Protein AF-E3KXW7-F1 (afdb_monomer_lite)

Sequence (349 aa):
MYQYRVEYSSRKVACTGCKLGPGQSISTGQIRFGRKEIQGSYHHSNWSHWGCLSPQMLSNAMKKLEGKIEGLHGLADLKEDDQMKVKNALKYGHIDPSDVTPKAVQKNKTANADVSGAIATVQEDDQNKITTHRRVLPRRVKPAMGGKEKDDRHKSKRQKRALTTDSNDESANENRHRSEASPSSLEREIRSDAVDELDELAGAKQEKSKKSSQQGEKTGDKHKTKRKEAVISIDSDDESADGEPKSTSNTKSNNDKWKIVLSPLPEIKNWRNERQRRAEKTIDSVTDILKTLENSTATTMQSTSSCISPFKEAQSLFHENREKVRIAHKVAQSEIKELLKNSVQDLMD

Organism: Puccinia graminis f. sp. tritici (strain CRL 75-36-700-3 / race SCCL) (NCBI:txid418459)

InterPro domains:
  IPR001510 Zinc finger, PARP-type [PF00645] (10-90)
  IPR001510 Zinc finger, PARP-type [PS50064] (4-94)
  IPR001510 Zinc finger, PARP-type [SM01336] (7-91)
  IPR036957 Zinc finger, PARP-type superfamily [G3DSA:3.30.1740.10] (1-114)

Radius of gyration: 38.37 Å; chains: 1; bounding box: 111×83×89 Å

Structure (mmCIF, N/CA/C/O backbone):
data_AF-E3KXW7-F1
#
_entry.id   AF-E3KXW7-F1
#
loop_
_atom_site.group_PDB
_atom_site.id
_atom_site.type_symbol
_atom_site.label_atom_id
_atom_site.label_alt_id
_atom_site.label_comp_id
_atom_site.label_asym_id
_atom_site.label_entity_id
_atom_site.label_seq_id
_atom_site.pdbx_PDB_ins_code
_atom_site.Cartn_x
_atom_site.Cartn_y
_atom_site.Cartn_z
_atom_site.occupancy
_atom_site.B_iso_or_equiv
_atom_site.auth_seq_id
_atom_site.auth_comp_id
_atom_site.auth_asym_id
_atom_site.auth_atom_id
_atom_site.pdbx_PDB_model_num
ATOM 1 N N . MET A 1 1 ? 6.299 -1.458 -21.104 1.00 69.19 1 MET A N 1
ATOM 2 C CA . MET A 1 1 ? 6.933 -2.371 -20.120 1.00 69.19 1 MET A CA 1
ATOM 3 C C . MET A 1 1 ? 6.280 -2.130 -18.761 1.00 69.19 1 MET A C 1
ATOM 5 O O . MET A 1 1 ? 6.182 -0.976 -18.367 1.00 69.19 1 MET A O 1
ATOM 9 N N . TYR A 1 2 ? 5.781 -3.158 -18.068 1.00 82.62 2 TYR A N 1
ATOM 10 C CA . TYR A 1 2 ? 5.064 -2.962 -16.796 1.00 82.62 2 TYR A CA 1
ATOM 11 C C . TYR A 1 2 ? 6.014 -2.511 -15.678 1.00 82.62 2 TYR A C 1
ATOM 13 O O . TYR A 1 2 ? 6.947 -3.241 -15.338 1.00 82.62 2 TYR A O 1
ATOM 21 N N . GLN A 1 3 ? 5.773 -1.326 -15.109 1.00 94.12 3 GLN A N 1
ATOM 22 C CA . GLN A 1 3 ? 6.582 -0.759 -14.019 1.00 94.12 3 GLN A CA 1
ATOM 23 C C . GLN A 1 3 ? 6.265 -1.401 -12.658 1.00 94.12 3 GLN A C 1
ATOM 25 O O . GLN A 1 3 ? 7.121 -1.452 -11.777 1.00 94.12 3 GLN A O 1
ATOM 30 N N . TYR A 1 4 ? 5.039 -1.890 -12.483 1.00 97.12 4 TYR A N 1
ATOM 31 C CA . TYR A 1 4 ? 4.541 -2.459 -11.235 1.00 97.12 4 TYR A CA 1
ATOM 32 C C . TYR A 1 4 ? 4.020 -3.873 -11.463 1.00 97.12 4 TYR A C 1
ATOM 34 O O . TYR A 1 4 ? 3.546 -4.199 -12.553 1.00 97.12 4 TYR A O 1
ATOM 42 N N . ARG A 1 5 ? 4.140 -4.707 -10.432 1.00 97.38 5 ARG A N 1
ATOM 43 C CA . ARG A 1 5 ? 3.731 -6.110 -10.441 1.00 97.38 5 ARG A CA 1
ATOM 44 C C . ARG A 1 5 ? 3.215 -6.509 -9.063 1.00 97.38 5 ARG A C 1
ATOM 46 O O . ARG A 1 5 ? 3.791 -6.100 -8.057 1.00 97.38 5 ARG A O 1
ATOM 53 N N . VAL A 1 6 ? 2.186 -7.340 -9.022 1.00 98.12 6 VAL A N 1
ATOM 54 C CA . VAL A 1 6 ? 1.707 -8.006 -7.808 1.00 98.12 6 VAL A CA 1
ATOM 55 C C . VAL A 1 6 ? 1.688 -9.509 -8.056 1.00 98.12 6 VAL A C 1
ATOM 57 O O . VAL A 1 6 ? 1.338 -9.937 -9.146 1.00 98.12 6 VAL A O 1
ATOM 60 N N . GLU A 1 7 ? 2.140 -10.306 -7.094 1.00 98.25 7 GLU A N 1
ATOM 61 C CA . GLU A 1 7 ? 2.153 -11.769 -7.213 1.00 98.25 7 GLU A CA 1
ATOM 62 C C . GLU A 1 7 ? 2.280 -12.424 -5.832 1.00 98.25 7 GLU A C 1
ATOM 64 O O . GLU A 1 7 ? 2.704 -11.785 -4.860 1.00 98.25 7 GLU A O 1
ATOM 69 N N . TYR A 1 8 ? 1.971 -13.719 -5.747 1.00 98.44 8 TYR A N 1
ATOM 70 C CA . TYR A 1 8 ? 2.385 -14.531 -4.607 1.00 98.44 8 TYR A CA 1
ATOM 71 C C . TYR A 1 8 ? 3.893 -14.789 -4.661 1.00 98.44 8 TYR A C 1
ATOM 73 O O . TYR A 1 8 ? 4.478 -15.093 -5.701 1.00 98.44 8 TYR A O 1
ATOM 81 N N . SER A 1 9 ? 4.551 -14.671 -3.513 1.00 97.69 9 SER A N 1
ATOM 82 C CA . SER A 1 9 ? 5.988 -14.863 -3.404 1.00 97.69 9 SER A CA 1
ATOM 83 C C . SER A 1 9 ? 6.361 -16.322 -3.666 1.00 97.69 9 SER A C 1
ATOM 85 O O . SER A 1 9 ? 5.973 -17.206 -2.910 1.00 97.69 9 SER A O 1
ATOM 87 N N . SER A 1 10 ? 7.148 -16.597 -4.705 1.00 97.25 10 SER A N 1
ATOM 88 C CA . SER A 1 10 ? 7.628 -17.958 -5.002 1.00 97.25 10 SER A CA 1
ATOM 89 C C . SER A 1 10 ? 8.824 -18.383 -4.143 1.00 97.25 10 SER A C 1
ATOM 91 O O . SER A 1 10 ? 9.053 -19.567 -3.905 1.00 97.25 10 SER A O 1
ATOM 93 N N . ARG A 1 11 ? 9.614 -17.417 -3.669 1.00 96.62 11 ARG A N 1
ATOM 94 C CA . ARG A 1 11 ? 10.838 -17.628 -2.886 1.00 96.62 11 ARG A CA 1
ATOM 95 C C . ARG A 1 11 ? 10.973 -16.535 -1.843 1.00 96.62 11 ARG A C 1
ATOM 97 O O . ARG A 1 11 ? 10.487 -15.423 -2.049 1.00 96.62 11 ARG A O 1
ATOM 104 N N . LYS A 1 12 ? 11.710 -16.825 -0.770 1.00 95.94 12 LYS A N 1
ATOM 105 C CA . LYS A 1 12 ? 12.058 -15.816 0.232 1.00 95.94 12 LYS A CA 1
ATOM 106 C C . LYS A 1 12 ? 12.854 -14.684 -0.414 1.00 95.94 12 LYS A C 1
ATOM 108 O O . LYS A 1 12 ? 13.913 -14.922 -0.986 1.00 95.94 12 LYS A O 1
ATOM 113 N N . VAL A 1 13 ? 12.339 -13.463 -0.319 1.00 95.56 13 VAL A N 1
ATOM 114 C CA . VAL A 1 13 ? 12.980 -12.248 -0.848 1.00 95.56 13 VAL A CA 1
ATOM 115 C C . VAL A 1 13 ? 12.998 -11.168 0.223 1.00 95.56 13 VAL A C 1
ATOM 117 O O . VAL A 1 13 ? 12.088 -11.096 1.046 1.00 95.56 13 VAL A O 1
ATOM 120 N N . ALA A 1 14 ? 14.041 -10.343 0.247 1.00 95.06 14 ALA A N 1
ATOM 121 C CA . ALA A 1 14 ? 14.135 -9.246 1.202 1.00 95.06 14 ALA A CA 1
ATOM 122 C C . ALA A 1 14 ? 13.133 -8.137 0.848 1.00 95.06 14 ALA A C 1
ATOM 124 O O . ALA A 1 14 ? 13.042 -7.723 -0.307 1.00 95.06 14 ALA A O 1
ATOM 125 N N . CYS A 1 15 ? 12.398 -7.648 1.845 1.00 95.31 15 CYS A N 1
ATOM 126 C CA . CYS A 1 15 ? 11.519 -6.500 1.683 1.00 95.31 15 CYS A CA 1
ATOM 127 C C . CYS A 1 15 ? 12.316 -5.193 1.685 1.00 95.31 15 CYS A C 1
ATOM 129 O O . CYS A 1 15 ? 13.012 -4.889 2.655 1.00 95.31 15 CYS A O 1
ATOM 131 N N . THR A 1 16 ? 12.161 -4.390 0.632 1.00 92.25 16 THR A N 1
ATOM 132 C CA . THR A 1 16 ? 12.782 -3.061 0.516 1.00 92.25 16 THR A CA 1
ATOM 133 C C . THR A 1 16 ? 12.030 -1.970 1.282 1.00 92.25 16 THR A C 1
ATOM 135 O O . THR A 1 16 ? 12.612 -0.946 1.623 1.00 92.25 16 THR A O 1
ATOM 138 N N . GLY A 1 17 ? 10.738 -2.170 1.564 1.00 82.62 17 GLY A N 1
ATOM 139 C CA . GLY A 1 17 ? 9.876 -1.166 2.204 1.00 82.62 17 GLY A CA 1
ATOM 140 C C . GLY A 1 17 ? 9.794 -1.248 3.731 1.00 82.62 17 GLY A C 1
ATOM 141 O O . GLY A 1 17 ? 9.180 -0.383 4.358 1.00 82.62 17 GLY A O 1
ATOM 142 N N . CYS A 1 18 ? 10.366 -2.280 4.356 1.00 85.06 18 CYS A N 1
ATOM 143 C CA . CYS A 1 18 ? 10.177 -2.497 5.786 1.00 85.06 18 CYS A CA 1
ATOM 144 C C . CYS A 1 18 ? 11.031 -1.523 6.615 1.00 85.06 18 CYS A C 1
ATOM 146 O O . CYS A 1 18 ? 12.254 -1.622 6.668 1.00 85.06 18 CYS A O 1
ATOM 148 N N . LYS A 1 19 ? 10.377 -0.602 7.334 1.00 72.69 19 LYS A N 1
ATOM 149 C CA . LYS A 1 19 ? 11.034 0.337 8.268 1.00 72.69 19 LYS A CA 1
ATOM 150 C C . LYS A 1 19 ? 11.571 -0.327 9.545 1.00 72.69 19 LYS A C 1
ATOM 152 O O . LYS A 1 19 ? 12.208 0.335 10.366 1.00 72.69 19 LYS A O 1
ATOM 157 N N . LEU A 1 20 ? 11.290 -1.615 9.759 1.00 71.62 20 LEU A N 1
ATOM 158 C CA . LEU A 1 20 ? 11.782 -2.368 10.919 1.00 71.62 20 LEU A CA 1
ATOM 159 C C . LEU A 1 20 ? 13.230 -2.839 10.788 1.00 71.62 20 LEU A C 1
ATOM 161 O O . LEU A 1 20 ? 13.730 -3.530 11.669 1.00 71.62 20 LEU A O 1
ATOM 165 N N . GLY A 1 21 ? 13.899 -2.426 9.721 1.00 67.12 21 GLY A N 1
ATOM 166 C CA . GLY A 1 21 ? 15.281 -2.757 9.446 1.00 67.12 21 GLY A CA 1
ATOM 167 C C . GLY A 1 21 ? 15.398 -3.491 8.114 1.00 67.12 21 GLY A C 1
ATOM 168 O O . GLY A 1 21 ? 14.443 -4.141 7.671 1.00 67.12 21 GLY A O 1
ATOM 169 N N . PRO A 1 22 ? 16.557 -3.370 7.454 1.00 70.00 22 PRO A N 1
ATOM 170 C CA . PRO A 1 22 ? 16.821 -4.087 6.219 1.00 70.00 22 PRO A CA 1
ATOM 171 C C . PRO A 1 22 ? 16.689 -5.598 6.453 1.00 70.00 22 PRO A C 1
ATOM 173 O O . PRO A 1 22 ? 17.230 -6.133 7.417 1.00 70.00 22 PRO A O 1
ATOM 176 N N . GLY A 1 23 ? 15.975 -6.290 5.561 1.00 68.25 23 GLY A N 1
ATOM 177 C CA . GLY A 1 23 ? 16.060 -7.750 5.469 1.00 68.25 23 GLY A CA 1
ATOM 178 C C . GLY A 1 23 ? 14.926 -8.564 6.090 1.00 68.25 23 GLY A C 1
ATOM 179 O O . GLY A 1 23 ? 15.061 -9.783 6.179 1.00 68.25 23 GLY A O 1
ATOM 180 N N . GLN A 1 24 ? 13.784 -7.970 6.460 1.00 90.50 24 GLN A N 1
ATOM 181 C CA . GLN A 1 24 ? 12.600 -8.798 6.721 1.00 90.50 24 GLN A CA 1
ATOM 182 C C . GLN A 1 24 ? 12.235 -9.556 5.442 1.00 90.50 24 GLN A C 1
ATOM 184 O O . GLN A 1 24 ? 11.928 -8.952 4.410 1.00 90.50 24 GLN A O 1
ATOM 189 N N . SER A 1 25 ? 12.318 -10.883 5.503 1.00 94.38 25 SER A N 1
ATOM 190 C CA . SER A 1 25 ? 12.043 -11.730 4.349 1.00 94.38 25 SER A CA 1
ATOM 191 C C . SER A 1 25 ? 10.536 -11.877 4.131 1.00 94.38 25 SER A C 1
ATOM 193 O O . SER A 1 25 ? 9.753 -12.014 5.071 1.00 94.38 25 SER A O 1
ATOM 195 N N . ILE A 1 26 ? 10.118 -11.814 2.875 1.00 95.38 26 ILE A N 1
ATOM 196 C CA . ILE A 1 26 ? 8.765 -12.137 2.434 1.00 95.38 26 ILE A CA 1
ATOM 197 C C . ILE A 1 26 ? 8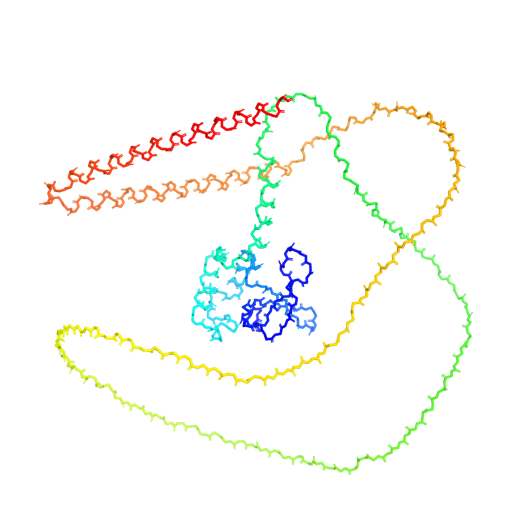.714 -13.650 2.277 1.00 95.38 26 ILE A C 1
ATOM 199 O O . ILE A 1 26 ? 9.455 -14.201 1.464 1.00 95.38 26 ILE A O 1
ATOM 203 N N . SER A 1 27 ? 7.883 -14.329 3.063 1.00 96.38 27 SER A N 1
ATOM 204 C CA . SER A 1 27 ? 7.787 -15.789 2.992 1.00 96.38 27 SER A CA 1
ATOM 205 C C . SER A 1 27 ? 7.092 -16.249 1.707 1.00 96.38 27 SER A C 1
ATOM 207 O O . SER A 1 27 ? 6.372 -15.484 1.064 1.00 96.38 27 SER A O 1
ATOM 209 N N . THR A 1 28 ? 7.355 -17.489 1.295 1.00 97.62 28 THR A N 1
ATOM 210 C CA . THR A 1 28 ? 6.711 -18.092 0.122 1.00 97.62 28 THR A CA 1
ATOM 211 C C . THR A 1 28 ? 5.195 -18.170 0.333 1.00 97.62 28 THR A C 1
ATOM 213 O O . THR A 1 28 ? 4.745 -18.480 1.431 1.00 97.62 28 THR A O 1
ATOM 216 N N . GLY A 1 29 ? 4.412 -17.869 -0.701 1.00 97.50 29 GLY A N 1
ATOM 217 C CA . GLY A 1 29 ? 2.948 -17.849 -0.660 1.00 97.50 29 GLY A CA 1
ATOM 218 C C . GLY A 1 29 ? 2.327 -16.541 -0.157 1.00 97.50 29 GLY A C 1
ATOM 219 O O . GLY A 1 29 ? 1.119 -16.376 -0.266 1.00 97.50 29 GLY A O 1
ATOM 220 N N . GLN A 1 30 ? 3.111 -15.581 0.349 1.00 97.19 30 GLN A N 1
ATOM 221 C CA . GLN A 1 30 ? 2.590 -14.258 0.721 1.00 97.19 30 GLN A CA 1
ATOM 222 C C . GLN A 1 30 ? 2.481 -13.324 -0.485 1.00 97.19 30 GLN A C 1
ATOM 224 O O . GLN A 1 30 ? 3.343 -13.346 -1.364 1.00 97.19 30 GLN A O 1
ATOM 229 N N . ILE A 1 31 ? 1.469 -12.452 -0.491 1.00 97.88 31 ILE A N 1
ATOM 230 C CA . ILE A 1 31 ? 1.340 -11.390 -1.495 1.00 97.88 31 ILE A CA 1
ATOM 231 C C . ILE A 1 31 ? 2.513 -10.417 -1.352 1.00 97.88 31 ILE A C 1
ATOM 233 O O . ILE A 1 31 ? 2.796 -9.895 -0.265 1.00 97.88 31 ILE A O 1
ATOM 237 N N . ARG A 1 32 ? 3.183 -10.147 -2.471 1.00 97.25 32 ARG A N 1
ATOM 238 C CA . ARG A 1 32 ? 4.232 -9.135 -2.575 1.00 97.25 32 ARG A CA 1
ATOM 239 C C . ARG A 1 32 ? 3.956 -8.177 -3.714 1.00 97.25 32 ARG A C 1
ATOM 241 O O . ARG A 1 32 ? 3.366 -8.533 -4.730 1.00 97.25 32 ARG A O 1
ATOM 248 N N . PHE A 1 33 ? 4.445 -6.961 -3.543 1.00 97.81 33 PHE A N 1
ATOM 249 C CA . PHE A 1 33 ? 4.337 -5.910 -4.538 1.00 97.81 33 PHE A CA 1
ATOM 250 C C . PHE A 1 33 ? 5.732 -5.538 -5.032 1.00 97.81 33 PHE A C 1
ATOM 252 O O . PHE A 1 33 ? 6.617 -5.196 -4.244 1.00 97.81 33 PHE A O 1
ATOM 259 N N . GLY A 1 34 ? 5.926 -5.657 -6.339 1.00 97.31 34 GLY A N 1
ATOM 260 C CA . GLY A 1 34 ? 7.174 -5.405 -7.037 1.00 97.31 34 GLY A CA 1
ATOM 261 C C . GLY A 1 34 ? 7.136 -4.082 -7.786 1.00 97.31 34 GLY A C 1
ATOM 262 O O . GLY A 1 34 ? 6.222 -3.821 -8.571 1.00 97.31 34 GLY A O 1
ATOM 263 N N . ARG A 1 35 ? 8.169 -3.264 -7.595 1.00 96.56 35 ARG A N 1
ATOM 264 C CA . ARG A 1 35 ? 8.451 -2.093 -8.427 1.00 96.56 35 ARG A CA 1
ATOM 265 C C . ARG A 1 35 ? 9.671 -2.387 -9.283 1.00 96.56 35 ARG A C 1
ATOM 267 O O . ARG A 1 35 ? 10.748 -2.621 -8.742 1.00 96.56 35 ARG A O 1
ATOM 274 N N . LYS A 1 36 ? 9.519 -2.338 -10.604 1.00 95.69 36 LYS A N 1
ATOM 275 C CA . LYS A 1 36 ? 10.664 -2.360 -11.510 1.00 95.69 36 LYS A CA 1
ATOM 276 C C . LYS A 1 36 ? 11.339 -1.000 -11.496 1.00 95.69 36 LYS A C 1
ATOM 278 O O . LYS A 1 36 ? 10.691 0.027 -11.704 1.00 95.69 36 LYS A O 1
ATOM 283 N N . GLU A 1 37 ? 12.634 -1.010 -11.261 1.00 93.69 37 GLU A N 1
ATOM 284 C CA . GLU A 1 37 ? 13.511 0.141 -11.369 1.00 93.69 37 GLU A CA 1
ATOM 285 C C . GLU A 1 37 ? 14.558 -0.168 -12.443 1.00 93.69 37 GLU A C 1
ATOM 287 O O . GLU A 1 37 ? 14.998 -1.309 -12.617 1.00 93.69 37 GLU A O 1
ATOM 292 N N . ILE A 1 38 ? 14.822 0.838 -13.272 1.00 93.75 38 ILE A N 1
ATOM 293 C CA . ILE A 1 38 ? 15.710 0.739 -14.425 1.00 93.75 38 ILE A CA 1
ATOM 294 C C . ILE A 1 38 ? 16.941 1.559 -14.069 1.00 93.75 38 ILE A C 1
ATOM 296 O O . ILE A 1 38 ? 16.842 2.778 -13.935 1.00 93.75 38 ILE A O 1
ATOM 300 N N . GLN A 1 39 ? 18.083 0.899 -13.909 1.00 94.25 39 GLN A N 1
ATOM 301 C CA . GLN A 1 39 ? 19.362 1.557 -13.657 1.00 94.25 39 GLN A CA 1
ATOM 302 C C . GLN A 1 39 ? 20.304 1.216 -14.807 1.00 94.25 39 GLN A C 1
ATOM 304 O O . GLN A 1 39 ? 20.904 0.140 -14.859 1.00 94.25 39 GLN A O 1
ATOM 309 N N . GLY A 1 40 ? 20.388 2.134 -15.770 1.00 93.94 40 GLY A N 1
ATOM 310 C CA . GLY A 1 40 ? 21.094 1.895 -17.026 1.00 93.94 40 GLY A CA 1
ATOM 311 C C . GLY A 1 40 ? 20.418 0.788 -17.839 1.00 93.94 40 GLY A C 1
ATOM 312 O O . GLY A 1 40 ? 19.219 0.852 -18.096 1.00 93.94 40 GLY A O 1
ATOM 313 N N . SER A 1 41 ? 21.188 -0.230 -18.224 1.00 94.62 41 SER A N 1
ATOM 314 C CA . SER A 1 41 ? 20.711 -1.400 -18.975 1.00 94.62 41 SER A CA 1
ATOM 315 C C . SER A 1 41 ? 20.089 -2.493 -18.099 1.00 94.62 41 SER A C 1
ATOM 317 O O . SER A 1 41 ? 19.531 -3.453 -18.624 1.00 94.62 41 SER A O 1
ATOM 319 N N . TYR A 1 42 ? 20.203 -2.387 -16.772 1.00 94.81 42 TYR A N 1
ATOM 320 C CA . TYR A 1 42 ? 19.735 -3.420 -15.855 1.00 94.81 42 TYR A CA 1
ATOM 321 C C . TYR A 1 42 ? 18.346 -3.091 -15.312 1.00 94.81 42 TYR A C 1
ATOM 323 O O . TYR A 1 42 ? 18.076 -1.984 -14.839 1.00 94.81 42 TYR A O 1
ATOM 331 N N . HIS A 1 43 ? 17.475 -4.098 -15.334 1.00 93.50 43 HIS A N 1
ATOM 332 C CA . HIS A 1 43 ? 16.149 -4.042 -14.734 1.00 93.50 43 HIS A CA 1
ATOM 333 C C . HIS A 1 43 ? 16.149 -4.840 -13.433 1.00 93.50 43 HIS A C 1
ATOM 335 O O . HIS A 1 43 ? 16.305 -6.061 -13.452 1.00 93.50 43 HIS A O 1
ATOM 341 N N . HIS A 1 44 ? 15.929 -4.172 -12.306 1.00 94.44 44 HIS A N 1
ATOM 342 C CA . HIS A 1 44 ? 15.768 -4.824 -11.008 1.00 94.44 44 HIS A CA 1
ATOM 343 C C . HIS A 1 44 ? 14.360 -4.602 -10.469 1.00 94.44 44 HIS A C 1
ATOM 345 O O . HIS A 1 44 ? 13.713 -3.591 -10.736 1.00 94.44 44 HIS A O 1
ATOM 351 N N . SER A 1 45 ? 13.856 -5.596 -9.740 1.00 95.62 45 SER A N 1
ATOM 352 C CA . SER A 1 45 ? 12.546 -5.531 -9.096 1.00 95.62 45 SER A CA 1
ATOM 353 C C . SER A 1 45 ? 12.737 -5.410 -7.593 1.00 95.62 45 SER A C 1
ATOM 355 O O . SER A 1 45 ? 13.238 -6.334 -6.955 1.00 95.62 45 SER A O 1
ATOM 357 N N . ASN A 1 46 ? 12.321 -4.276 -7.040 1.00 95.62 46 ASN A N 1
ATOM 358 C CA . ASN A 1 46 ? 12.283 -4.045 -5.604 1.00 95.62 46 ASN A CA 1
ATOM 359 C C . ASN A 1 46 ? 10.974 -4.609 -5.053 1.00 95.62 46 ASN A C 1
ATOM 361 O O . ASN A 1 46 ? 9.892 -4.174 -5.458 1.00 95.62 46 ASN A O 1
ATOM 365 N N . TRP A 1 47 ? 11.078 -5.591 -4.160 1.00 96.50 47 TRP A N 1
ATOM 366 C CA . TRP A 1 47 ? 9.935 -6.289 -3.579 1.00 96.50 47 TRP A CA 1
ATOM 367 C C . TRP A 1 47 ? 9.609 -5.744 -2.194 1.00 96.50 47 TRP A C 1
ATOM 369 O O . TRP A 1 47 ? 10.490 -5.593 -1.351 1.00 96.50 47 TRP A O 1
ATOM 379 N N . SER A 1 48 ? 8.327 -5.517 -1.932 1.00 95.69 48 SER A N 1
ATOM 380 C CA . SER A 1 48 ? 7.816 -5.146 -0.613 1.00 95.69 48 SER A CA 1
ATOM 381 C C . SER A 1 48 ? 6.704 -6.097 -0.181 1.00 95.69 48 SER A C 1
ATOM 383 O O . SER A 1 48 ? 5.944 -6.591 -1.019 1.00 95.69 48 SER A O 1
ATOM 385 N N . HIS A 1 49 ? 6.598 -6.353 1.128 1.00 95.75 49 HIS A N 1
ATOM 386 C CA . HIS A 1 49 ? 5.413 -7.009 1.688 1.00 95.75 49 HIS A CA 1
ATOM 387 C C . HIS A 1 49 ? 4.177 -6.186 1.340 1.00 95.75 49 HIS A C 1
ATOM 389 O O . HIS A 1 49 ? 4.254 -4.955 1.312 1.00 95.75 49 HIS A O 1
ATOM 395 N N . TRP A 1 50 ? 3.042 -6.861 1.164 1.00 96.50 50 TRP A N 1
ATOM 396 C CA . TRP A 1 50 ? 1.755 -6.197 0.983 1.00 96.50 50 TRP A CA 1
ATOM 397 C C . TRP A 1 50 ? 1.505 -5.140 2.068 1.00 96.50 50 TRP A C 1
ATOM 399 O O . TRP A 1 50 ? 1.439 -3.959 1.759 1.00 96.50 50 TRP A O 1
ATOM 409 N N . GLY A 1 51 ? 1.557 -5.519 3.348 1.00 94.69 51 GLY A N 1
ATOM 410 C CA . GLY A 1 51 ? 1.366 -4.604 4.483 1.00 94.69 51 GLY A CA 1
ATOM 411 C C . GLY A 1 51 ? 2.459 -3.542 4.703 1.00 94.69 51 GLY A C 1
ATOM 412 O O . GLY A 1 51 ? 2.380 -2.791 5.673 1.00 94.69 51 GLY A O 1
ATOM 413 N N . CYS A 1 52 ? 3.500 -3.477 3.864 1.00 93.69 52 CYS A N 1
ATOM 414 C CA . CYS A 1 52 ? 4.562 -2.465 3.956 1.00 93.69 52 CYS A CA 1
ATOM 415 C C . CYS A 1 52 ? 4.440 -1.350 2.907 1.00 93.69 52 CYS A C 1
ATOM 417 O O . CYS A 1 52 ? 5.306 -0.473 2.867 1.00 93.69 52 CYS A O 1
ATOM 419 N N . LEU A 1 53 ? 3.419 -1.363 2.044 1.00 94.62 53 LEU A N 1
ATOM 420 C CA . LEU A 1 53 ? 3.267 -0.305 1.044 1.00 94.62 53 LEU A CA 1
ATOM 421 C C . LEU A 1 53 ? 2.825 1.001 1.695 1.00 94.62 53 LEU A C 1
ATOM 423 O O . LEU A 1 53 ? 1.945 1.038 2.551 1.00 94.62 53 LEU A O 1
ATOM 427 N N . SER A 1 54 ? 3.446 2.098 1.269 1.00 93.44 54 SER A N 1
ATOM 428 C CA . SER A 1 54 ? 3.029 3.428 1.692 1.00 93.44 54 SER A CA 1
ATOM 429 C C . SER A 1 54 ? 1.901 3.956 0.798 1.00 93.44 54 SER A C 1
ATOM 431 O O . SER A 1 54 ? 1.850 3.615 -0.391 1.00 93.44 54 SER A O 1
ATOM 433 N N . PRO A 1 55 ? 1.052 4.868 1.307 1.00 95.12 55 PRO A N 1
ATOM 434 C CA . PRO A 1 55 ? 0.045 5.545 0.487 1.00 95.12 55 PRO A CA 1
ATOM 435 C C . PRO A 1 55 ? 0.641 6.212 -0.760 1.00 95.12 55 PRO A C 1
ATOM 437 O O . PRO A 1 55 ? 0.078 6.175 -1.852 1.00 95.12 55 PRO A O 1
ATOM 440 N N . GLN A 1 56 ? 1.855 6.755 -0.628 1.00 95.12 56 GLN A N 1
ATOM 441 C CA . GLN A 1 56 ? 2.589 7.355 -1.738 1.00 95.12 56 GLN A CA 1
ATOM 442 C C . GLN A 1 56 ? 2.976 6.326 -2.812 1.00 95.12 56 GLN A C 1
ATOM 444 O O . GLN A 1 56 ? 2.929 6.638 -4.002 1.00 95.12 56 GLN A O 1
ATOM 449 N N . MET A 1 57 ? 3.353 5.100 -2.428 1.00 94.81 57 MET A N 1
ATOM 450 C CA . MET A 1 57 ? 3.647 4.034 -3.392 1.00 94.81 57 MET A CA 1
ATOM 451 C C . MET A 1 57 ? 2.401 3.641 -4.188 1.00 94.81 57 MET A C 1
ATOM 453 O O . MET A 1 57 ? 2.496 3.529 -5.410 1.00 94.81 57 MET A O 1
ATOM 457 N N . LEU A 1 58 ? 1.254 3.494 -3.517 1.00 96.75 58 LEU A N 1
ATOM 458 C CA . LEU A 1 58 ? -0.027 3.170 -4.154 1.00 96.75 58 LEU A CA 1
ATOM 459 C C . LEU A 1 58 ? -0.492 4.293 -5.091 1.00 96.75 58 LEU A C 1
ATOM 461 O O . LEU A 1 58 ? -0.833 4.030 -6.242 1.00 96.75 58 LEU A O 1
ATOM 465 N N . SER A 1 59 ? -0.398 5.555 -4.657 1.00 96.56 59 SER A N 1
ATOM 466 C CA . SER A 1 59 ? -0.714 6.718 -5.498 1.00 96.56 59 SER A CA 1
ATOM 467 C C . SER A 1 59 ? 0.174 6.785 -6.747 1.00 96.56 59 SER A C 1
ATOM 469 O O . SER A 1 59 ? -0.314 6.997 -7.856 1.00 96.56 59 SER A O 1
ATOM 471 N N . ASN A 1 60 ? 1.480 6.547 -6.598 1.00 95.75 60 ASN A N 1
ATOM 472 C CA . ASN A 1 60 ? 2.403 6.512 -7.732 1.00 95.75 60 ASN A CA 1
ATOM 473 C C . ASN A 1 60 ? 2.096 5.358 -8.696 1.00 95.75 60 ASN A C 1
ATOM 475 O O . ASN A 1 60 ? 2.218 5.537 -9.907 1.00 95.75 60 ASN A O 1
ATOM 479 N N . ALA A 1 61 ? 1.697 4.194 -8.173 1.00 96.44 61 ALA A N 1
ATOM 480 C CA . ALA A 1 61 ? 1.280 3.062 -8.991 1.00 96.44 61 ALA A CA 1
ATOM 481 C C . ALA A 1 61 ? 0.023 3.400 -9.802 1.00 96.44 61 ALA A C 1
ATOM 483 O O . ALA A 1 61 ? 0.045 3.261 -11.021 1.00 96.44 61 ALA A O 1
ATOM 484 N N . MET A 1 62 ? -1.014 3.951 -9.164 1.00 96.50 62 MET A N 1
ATOM 485 C CA . MET A 1 62 ? -2.243 4.381 -9.843 1.00 96.50 62 MET A CA 1
ATOM 486 C C . MET A 1 62 ? -1.988 5.413 -10.942 1.00 96.50 62 MET A C 1
ATOM 488 O O . MET A 1 62 ? -2.514 5.278 -12.044 1.00 96.50 62 MET A O 1
ATOM 492 N N . LYS A 1 63 ? -1.127 6.405 -10.680 1.00 96.19 63 LYS A N 1
ATOM 493 C CA . LYS A 1 63 ? -0.731 7.401 -11.689 1.00 96.19 63 LYS A CA 1
ATOM 494 C C . LYS A 1 63 ? -0.058 6.759 -12.900 1.00 96.19 63 LYS A C 1
ATOM 496 O O . LYS A 1 63 ? -0.320 7.157 -14.026 1.00 96.19 63 LYS A O 1
ATOM 501 N N . LYS A 1 64 ? 0.816 5.774 -12.678 1.00 95.50 64 LYS A N 1
ATOM 502 C CA . LYS A 1 64 ? 1.538 5.076 -13.755 1.00 95.50 64 LYS A CA 1
ATOM 503 C C . LYS A 1 64 ? 0.681 4.065 -14.511 1.00 95.50 64 LYS A C 1
ATOM 505 O O . LYS A 1 64 ? 1.035 3.719 -15.629 1.00 95.50 64 LYS A O 1
ATOM 510 N N . LEU A 1 65 ? -0.408 3.603 -13.906 1.00 95.50 65 LEU A N 1
ATOM 511 C CA . LEU A 1 65 ? -1.410 2.753 -14.543 1.00 95.50 65 LEU A CA 1
ATOM 512 C C . LEU A 1 65 ? -2.505 3.562 -15.254 1.00 95.50 65 LEU A C 1
ATOM 514 O O . LEU A 1 65 ? -3.433 2.962 -15.782 1.00 95.50 65 LEU A O 1
ATOM 518 N N . GLU A 1 66 ? -2.437 4.900 -15.244 1.00 95.38 66 GLU A N 1
ATOM 519 C CA . GLU A 1 66 ? -3.467 5.778 -15.827 1.00 95.38 66 GLU A CA 1
ATOM 520 C C . GLU A 1 66 ? -4.876 5.476 -15.278 1.00 95.38 66 GLU A C 1
ATOM 522 O O . GLU A 1 66 ? -5.876 5.556 -15.984 1.00 95.38 66 GLU A O 1
ATOM 527 N N . GLY A 1 67 ? -4.957 5.057 -14.009 1.00 92.56 67 GLY A N 1
ATOM 528 C CA . GLY A 1 67 ? -6.209 4.641 -13.367 1.00 92.56 67 GLY A CA 1
ATOM 529 C C . GLY A 1 67 ? -6.737 3.259 -13.782 1.00 92.56 67 GLY A C 1
ATOM 530 O O . GLY A 1 67 ? -7.703 2.785 -13.187 1.00 92.56 67 GLY A O 1
ATOM 531 N N . LYS A 1 68 ? -6.102 2.568 -14.737 1.00 95.75 68 LYS A N 1
ATOM 532 C CA . LYS A 1 68 ? -6.498 1.225 -15.188 1.00 95.75 68 LYS A CA 1
ATOM 533 C C . LYS A 1 68 ? -5.916 0.153 -14.268 1.00 95.75 68 LYS A C 1
ATOM 535 O O . LYS A 1 68 ? -4.824 -0.365 -14.500 1.00 95.75 68 LYS A O 1
ATOM 540 N N . ILE A 1 69 ? -6.659 -0.198 -13.219 1.00 95.94 69 ILE A N 1
ATOM 541 C CA . ILE A 1 69 ? -6.228 -1.189 -12.215 1.00 95.94 69 ILE A CA 1
ATOM 542 C C . ILE A 1 69 ? -5.990 -2.572 -12.845 1.00 95.94 69 ILE A C 1
ATOM 544 O O . ILE A 1 69 ? -5.055 -3.270 -12.461 1.00 95.94 69 ILE A O 1
ATOM 548 N N . GLU A 1 70 ? -6.774 -2.941 -13.858 1.00 95.31 70 GLU A N 1
ATOM 549 C CA . GLU A 1 70 ? -6.642 -4.209 -14.595 1.00 95.31 70 GLU A CA 1
ATOM 550 C C . GLU A 1 70 ? -5.311 -4.334 -15.351 1.00 95.31 70 GLU A C 1
ATOM 552 O O . GLU A 1 70 ? -4.841 -5.437 -15.609 1.00 95.31 70 GLU A O 1
ATOM 557 N N . GLY A 1 71 ? -4.650 -3.208 -15.645 1.00 94.25 71 GLY A N 1
ATOM 558 C CA . GLY A 1 71 ? -3.318 -3.191 -16.249 1.00 94.25 71 GLY A CA 1
ATOM 559 C C . GLY A 1 71 ? -2.189 -3.572 -15.284 1.00 94.25 71 GLY A C 1
ATOM 560 O O . GLY A 1 71 ? -1.024 -3.619 -15.695 1.00 94.25 71 GLY A O 1
ATOM 561 N N . LEU A 1 72 ? -2.488 -3.816 -14.002 1.00 97.12 72 LEU A N 1
ATOM 562 C CA . LEU A 1 72 ? -1.494 -4.238 -13.024 1.00 97.12 72 LEU A CA 1
ATOM 563 C C . LEU A 1 72 ? -1.060 -5.684 -13.290 1.00 97.12 72 LEU A C 1
ATOM 565 O O . LEU A 1 72 ? -1.828 -6.636 -13.172 1.00 97.12 72 LEU A O 1
ATOM 569 N N . HIS A 1 73 ? 0.221 -5.853 -13.602 1.00 97.44 73 HIS A N 1
ATOM 570 C CA . HIS A 1 73 ? 0.772 -7.150 -13.966 1.00 97.44 73 HIS A CA 1
ATOM 571 C C . HIS A 1 73 ? 0.728 -8.151 -12.797 1.00 97.44 73 HIS A C 1
ATOM 573 O O . HIS A 1 73 ? 1.238 -7.849 -11.716 1.00 97.44 73 HIS A O 1
ATOM 579 N N . GLY A 1 74 ? 0.171 -9.341 -13.043 1.00 97.00 74 GLY A N 1
ATOM 580 C CA . GLY A 1 74 ? 0.003 -10.420 -12.059 1.00 97.00 74 GLY A CA 1
ATOM 581 C C . GLY A 1 74 ? -1.242 -10.297 -11.170 1.00 97.00 74 GLY A C 1
ATOM 582 O O . GLY A 1 74 ? -1.466 -11.142 -10.310 1.00 97.00 74 GLY A O 1
ATOM 583 N N . LEU A 1 75 ? -2.092 -9.282 -11.390 1.00 97.75 75 LEU A N 1
ATOM 584 C CA . LEU A 1 75 ? -3.369 -9.162 -10.679 1.00 97.75 75 LEU A CA 1
ATOM 585 C C . LEU A 1 75 ? -4.311 -10.334 -10.997 1.00 97.75 75 LEU A C 1
ATOM 587 O O . LEU A 1 75 ? -4.945 -10.851 -10.087 1.00 97.75 75 LEU A O 1
ATOM 591 N N . ALA A 1 76 ? -4.369 -10.774 -12.257 1.00 97.88 76 ALA A N 1
ATOM 592 C CA . ALA A 1 76 ? -5.224 -11.884 -12.690 1.00 97.88 76 ALA A CA 1
ATOM 593 C C . ALA A 1 76 ? -4.817 -13.248 -12.097 1.00 97.88 76 ALA A C 1
ATOM 595 O O . ALA A 1 76 ? -5.653 -14.140 -12.006 1.00 97.88 76 ALA A O 1
ATOM 596 N N . ASP A 1 77 ? -3.562 -13.394 -11.657 1.00 98.00 77 ASP A N 1
ATOM 597 C CA . ASP A 1 77 ? -3.031 -14.641 -11.087 1.00 98.00 77 ASP A CA 1
ATOM 598 C C . ASP A 1 77 ? -3.339 -14.786 -9.580 1.00 98.00 77 ASP A C 1
ATOM 600 O O . ASP A 1 77 ? -3.059 -15.821 -8.971 1.00 98.00 7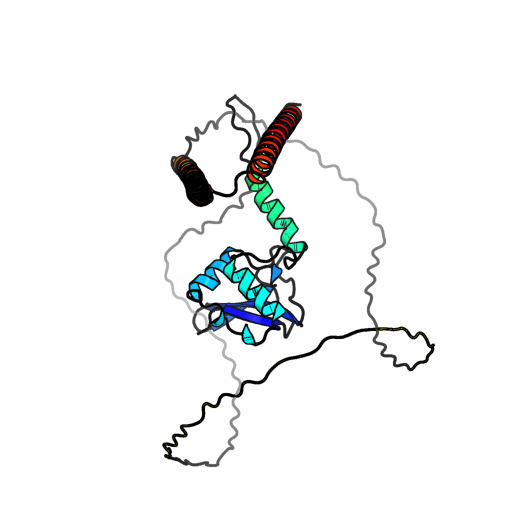7 ASP A O 1
ATOM 604 N N . LEU A 1 78 ? -3.872 -13.735 -8.944 1.00 98.19 78 LEU A N 1
ATOM 605 C CA . LEU A 1 78 ? -4.271 -13.749 -7.535 1.00 98.19 78 LEU A CA 1
ATOM 606 C C . LEU A 1 78 ? -5.660 -14.372 -7.361 1.00 98.19 78 LEU A C 1
ATOM 608 O O . LEU A 1 78 ? -6.494 -14.321 -8.263 1.00 98.19 78 LEU A O 1
ATOM 612 N N . LYS A 1 79 ? -5.949 -14.887 -6.161 1.00 98.25 79 LYS A N 1
ATOM 613 C CA . LYS A 1 79 ? -7.316 -15.282 -5.781 1.00 98.25 79 LYS A CA 1
ATOM 614 C C . LYS A 1 79 ? -8.252 -14.075 -5.799 1.00 98.25 79 LYS A C 1
ATOM 616 O O . LYS A 1 79 ? -7.821 -12.976 -5.462 1.00 98.25 79 LYS A O 1
ATOM 621 N N . GLU A 1 80 ? -9.528 -14.283 -6.108 1.00 98.12 80 GLU A N 1
ATOM 622 C CA . GLU A 1 80 ? -10.534 -13.212 -6.220 1.00 98.12 80 GLU A CA 1
ATOM 623 C C . GLU A 1 80 ? -10.616 -12.323 -4.968 1.00 98.12 80 GLU A C 1
ATOM 625 O O . GLU A 1 80 ? -10.617 -11.095 -5.080 1.00 98.12 80 GLU A O 1
ATOM 630 N N . ASP A 1 81 ? -10.558 -12.922 -3.775 1.00 97.50 81 ASP A N 1
ATOM 631 C CA . ASP A 1 81 ? -10.523 -12.186 -2.504 1.00 97.50 81 ASP A CA 1
ATOM 632 C C . ASP A 1 81 ? -9.336 -11.218 -2.428 1.00 97.50 81 ASP A C 1
ATOM 634 O O . ASP A 1 81 ? -9.465 -10.055 -2.041 1.00 97.50 81 ASP A O 1
ATOM 638 N N . ASP A 1 82 ? -8.157 -11.686 -2.833 1.00 98.19 82 ASP A N 1
ATOM 639 C CA . ASP A 1 82 ? -6.929 -10.900 -2.805 1.00 98.19 82 ASP A CA 1
ATOM 640 C C . ASP A 1 82 ? -6.894 -9.876 -3.949 1.00 98.19 82 ASP A C 1
ATOM 642 O O . ASP A 1 82 ? -6.383 -8.769 -3.771 1.00 98.19 82 ASP A O 1
ATOM 646 N N . GLN A 1 83 ? -7.511 -10.180 -5.095 1.00 98.25 83 GLN A N 1
ATOM 647 C CA . GLN A 1 83 ? -7.726 -9.202 -6.160 1.00 98.25 83 GLN A CA 1
ATOM 648 C C . GLN A 1 83 ? -8.572 -8.028 -5.664 1.00 98.25 83 GLN A C 1
ATOM 650 O O . GLN A 1 83 ? -8.214 -6.875 -5.913 1.00 98.25 83 GLN A O 1
ATOM 655 N N . MET A 1 84 ? -9.668 -8.292 -4.942 1.00 97.81 84 MET A N 1
ATOM 656 C CA . MET A 1 84 ? -10.506 -7.239 -4.363 1.00 97.81 84 MET A CA 1
ATOM 657 C C . MET A 1 84 ? -9.734 -6.393 -3.352 1.00 97.81 84 MET A C 1
ATOM 659 O O . MET A 1 84 ? -9.810 -5.166 -3.411 1.00 97.81 84 MET A O 1
ATOM 663 N N . LYS A 1 85 ? -8.921 -7.013 -2.486 1.00 97.44 85 LYS A N 1
ATOM 664 C CA . LYS A 1 85 ? -8.044 -6.276 -1.559 1.00 97.44 85 LYS A CA 1
ATOM 665 C C . LYS A 1 85 ? -7.087 -5.345 -2.298 1.00 97.44 85 LYS A C 1
ATOM 667 O O . LYS A 1 85 ? -6.964 -4.176 -1.934 1.00 97.44 85 LYS A O 1
ATOM 672 N N . VAL A 1 86 ? -6.444 -5.826 -3.366 1.00 97.81 86 VAL A N 1
ATOM 673 C CA . VAL A 1 86 ? -5.515 -5.013 -4.165 1.00 97.81 86 VAL A CA 1
ATOM 674 C C . VAL A 1 86 ? -6.241 -3.871 -4.876 1.00 97.81 86 VAL A C 1
ATOM 676 O O . VAL A 1 86 ? -5.772 -2.729 -4.838 1.00 97.81 86 VAL A O 1
ATOM 679 N N . LYS A 1 87 ? -7.405 -4.151 -5.477 1.00 97.75 87 LYS A N 1
ATOM 680 C CA . LYS A 1 87 ? -8.256 -3.148 -6.136 1.00 97.75 87 LYS A CA 1
ATOM 681 C C . LYS A 1 87 ? -8.694 -2.063 -5.152 1.00 97.75 87 LYS A C 1
ATOM 683 O O . LYS A 1 87 ? -8.537 -0.879 -5.448 1.00 97.75 87 LYS A O 1
ATOM 688 N N . ASN A 1 88 ? -9.167 -2.451 -3.969 1.00 97.50 88 ASN A N 1
ATOM 689 C CA . ASN A 1 88 ? -9.578 -1.525 -2.918 1.00 97.50 88 ASN A CA 1
ATOM 690 C C . ASN A 1 88 ? -8.398 -0.674 -2.445 1.00 97.50 88 ASN A C 1
ATOM 692 O O . ASN A 1 88 ? -8.496 0.552 -2.440 1.00 97.50 88 ASN A O 1
ATOM 696 N N . ALA A 1 89 ? -7.250 -1.284 -2.143 1.00 97.69 89 ALA A N 1
ATOM 697 C CA . ALA A 1 89 ? -6.088 -0.539 -1.669 1.00 97.69 89 ALA A CA 1
ATOM 698 C C . ALA A 1 89 ? -5.581 0.490 -2.693 1.00 97.69 89 ALA A C 1
ATOM 700 O O . ALA A 1 89 ? -5.214 1.609 -2.330 1.00 97.69 89 ALA A O 1
ATOM 701 N N . LEU A 1 90 ? -5.596 0.150 -3.986 1.00 97.19 90 LEU A N 1
ATOM 702 C CA . LEU A 1 90 ? -5.238 1.080 -5.059 1.00 97.19 90 LEU A CA 1
ATOM 703 C C . LEU A 1 90 ? -6.280 2.188 -5.246 1.00 97.19 90 LEU A C 1
ATOM 705 O O . LEU A 1 90 ? -5.899 3.345 -5.419 1.00 97.19 90 LEU A O 1
ATOM 709 N N . LYS A 1 91 ? -7.574 1.862 -5.157 1.00 96.62 91 LYS A N 1
ATOM 710 C CA . LYS A 1 91 ? -8.677 2.827 -5.270 1.00 96.62 91 LYS A CA 1
ATOM 711 C C . LYS A 1 91 ? -8.669 3.845 -4.129 1.00 96.62 91 LYS A C 1
ATOM 713 O O . LYS A 1 91 ? -8.788 5.040 -4.378 1.00 96.62 91 LYS A O 1
ATOM 718 N N . TYR A 1 92 ? -8.511 3.383 -2.891 1.00 96.19 92 TYR A N 1
ATOM 719 C CA . TYR A 1 92 ? -8.516 4.239 -1.701 1.00 96.19 92 TYR A CA 1
ATOM 720 C C . TYR A 1 92 ? -7.142 4.837 -1.369 1.00 96.19 92 TYR A C 1
ATOM 722 O O . TYR A 1 92 ? -7.034 5.717 -0.514 1.00 96.19 92 TYR A O 1
ATOM 730 N N . GLY A 1 93 ? -6.077 4.354 -2.011 1.00 96.00 93 GLY A N 1
ATOM 731 C CA . GLY A 1 93 ? -4.709 4.813 -1.783 1.00 96.00 93 GLY A CA 1
ATOM 732 C C . GLY A 1 93 ? -4.123 4.416 -0.423 1.00 96.00 93 GLY A C 1
ATOM 733 O O . GLY A 1 93 ? -3.108 4.983 -0.023 1.00 96.00 93 GLY A O 1
ATOM 734 N N . HIS A 1 94 ? -4.726 3.470 0.296 1.00 95.81 94 HIS A N 1
ATOM 735 C CA . HIS A 1 94 ? -4.230 2.947 1.570 1.00 95.81 94 HIS A CA 1
ATOM 736 C C . HIS A 1 94 ? -4.603 1.470 1.734 1.00 95.81 94 HIS A C 1
ATOM 738 O O . HIS A 1 94 ? -5.570 1.004 1.143 1.00 95.81 94 HIS A O 1
ATOM 744 N N . ILE A 1 95 ? -3.815 0.730 2.515 1.00 96.06 95 ILE A N 1
ATOM 745 C CA . ILE A 1 95 ? -4.070 -0.687 2.809 1.00 96.06 95 ILE A CA 1
ATOM 746 C C . ILE A 1 95 ? -5.044 -0.786 3.981 1.00 96.06 95 ILE A C 1
ATOM 748 O O . ILE A 1 95 ? -4.980 0.039 4.896 1.00 96.06 95 ILE A O 1
ATOM 752 N N . ASP A 1 96 ? -5.910 -1.799 3.958 1.00 95.12 96 ASP A N 1
ATOM 753 C CA . ASP A 1 96 ? -6.781 -2.125 5.084 1.00 95.12 96 ASP A CA 1
ATOM 754 C C . ASP A 1 96 ? -5.940 -2.332 6.359 1.00 95.12 96 ASP A C 1
ATOM 756 O O . ASP A 1 96 ? -4.946 -3.066 6.319 1.00 95.12 96 ASP A O 1
ATOM 760 N N . PRO A 1 97 ? -6.292 -1.710 7.497 1.00 91.94 97 PRO A N 1
ATOM 761 C CA . PRO A 1 97 ? -5.543 -1.864 8.743 1.00 91.94 97 PRO A CA 1
ATOM 762 C C . PRO A 1 97 ? -5.364 -3.326 9.186 1.00 91.94 97 PRO A C 1
ATOM 764 O O . PRO A 1 97 ? -4.387 -3.619 9.873 1.00 91.94 97 PRO A O 1
ATOM 767 N N . SER A 1 98 ? -6.244 -4.237 8.764 1.00 91.75 98 SER A N 1
ATOM 768 C CA . SER A 1 98 ? -6.179 -5.678 9.041 1.00 91.75 98 SER A CA 1
ATOM 769 C C . SER A 1 98 ? -5.028 -6.379 8.308 1.00 91.75 98 SER A C 1
ATOM 771 O O . SER A 1 98 ? -4.451 -7.334 8.825 1.00 91.75 98 SER A O 1
ATOM 773 N N . ASP A 1 99 ? -4.659 -5.887 7.122 1.00 92.00 99 ASP A N 1
ATOM 774 C CA . ASP A 1 99 ? -3.557 -6.414 6.304 1.00 92.00 99 ASP A CA 1
ATOM 775 C C . ASP A 1 99 ? -2.203 -5.780 6.667 1.00 92.00 99 ASP A C 1
ATOM 777 O O . ASP A 1 99 ? -1.128 -6.267 6.283 1.00 92.00 99 ASP A O 1
ATOM 781 N N . VAL A 1 100 ? -2.221 -4.666 7.404 1.00 89.31 100 VAL A N 1
ATOM 782 C CA . VAL A 1 100 ? -0.999 -4.025 7.878 1.00 89.31 100 VAL A CA 1
ATOM 783 C C . VAL A 1 100 ? -0.414 -4.889 8.985 1.00 89.31 100 VAL A C 1
ATOM 785 O O . VAL A 1 100 ? -0.960 -4.997 10.079 1.00 89.31 100 VAL A O 1
ATOM 788 N N . THR A 1 101 ? 0.752 -5.483 8.720 1.00 79.44 101 THR A N 1
ATOM 789 C CA . THR A 1 101 ? 1.467 -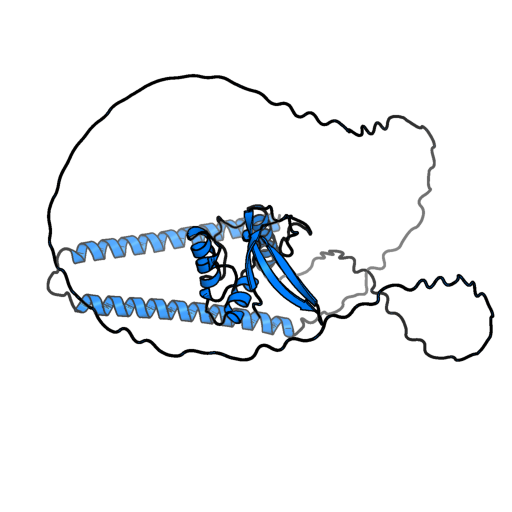6.246 9.752 1.00 79.44 101 THR A CA 1
ATOM 790 C C . THR A 1 101 ? 1.581 -5.399 11.032 1.00 79.44 101 THR A C 1
ATOM 792 O O . THR A 1 101 ? 1.974 -4.233 10.940 1.00 79.44 101 THR A O 1
ATOM 795 N N . PRO A 1 102 ? 1.283 -5.934 12.233 1.00 68.88 102 PRO A N 1
ATOM 796 C CA . PRO A 1 102 ? 1.239 -5.146 13.479 1.00 68.88 102 PRO A CA 1
ATOM 797 C C . PRO A 1 102 ? 2.566 -4.423 13.754 1.00 68.88 102 PRO A C 1
ATOM 799 O O . PRO A 1 102 ? 2.634 -3.306 14.265 1.00 68.88 102 PRO A O 1
ATOM 802 N N . LYS A 1 103 ? 3.635 -5.053 13.282 1.00 67.12 103 LYS A N 1
ATOM 803 C CA . LYS A 1 103 ? 5.006 -4.571 13.213 1.00 67.12 103 LYS A CA 1
ATOM 804 C C . LYS A 1 103 ? 5.178 -3.267 12.400 1.00 67.12 103 LYS A C 1
ATOM 806 O O . LYS A 1 103 ? 5.963 -2.407 12.791 1.00 67.12 103 LYS A O 1
ATOM 811 N N . ALA A 1 104 ? 4.435 -3.074 11.312 1.00 65.25 104 ALA A N 1
ATOM 812 C CA . ALA A 1 104 ? 4.427 -1.834 10.532 1.00 65.25 104 ALA A CA 1
ATOM 813 C C . ALA A 1 104 ? 3.590 -0.713 11.186 1.00 65.25 104 ALA A C 1
ATOM 815 O O . ALA A 1 104 ? 3.941 0.462 11.060 1.00 65.25 104 ALA A O 1
ATOM 816 N N . VAL A 1 105 ? 2.528 -1.059 11.928 1.00 65.25 105 VAL A N 1
ATOM 817 C CA . VAL A 1 105 ? 1.633 -0.087 12.590 1.00 65.25 105 VAL A CA 1
ATOM 818 C C . VAL A 1 105 ? 2.354 0.698 13.690 1.00 65.25 105 VAL A C 1
ATOM 820 O O . VAL A 1 105 ? 2.218 1.921 13.773 1.00 65.25 105 VAL A O 1
ATOM 823 N N . GLN A 1 106 ? 3.165 0.018 14.509 1.00 61.59 106 GLN A N 1
ATOM 824 C CA . GLN A 1 106 ? 3.776 0.606 15.709 1.00 61.59 106 GLN A CA 1
ATOM 825 C C . GLN A 1 106 ? 4.655 1.836 15.421 1.00 61.59 106 GLN A C 1
ATOM 827 O O . GLN A 1 106 ? 4.655 2.771 16.214 1.00 61.59 106 GLN A O 1
ATOM 832 N N . LYS A 1 107 ? 5.333 1.911 14.266 1.00 58.56 107 LYS A N 1
ATOM 833 C CA . LYS A 1 107 ? 6.197 3.063 13.932 1.00 58.56 107 LYS A CA 1
ATOM 834 C C . LYS A 1 107 ? 5.516 4.191 13.155 1.00 58.56 107 LYS A C 1
ATOM 836 O O . LYS A 1 107 ? 6.026 5.308 13.152 1.00 58.56 107 LYS A O 1
ATOM 841 N N . ASN A 1 108 ? 4.371 3.949 12.511 1.00 56.06 108 ASN A N 1
ATOM 842 C CA . ASN A 1 108 ? 3.608 5.045 11.899 1.00 56.06 108 ASN A CA 1
ATOM 843 C C . ASN A 1 108 ? 2.934 5.918 12.969 1.00 56.06 108 ASN A C 1
ATOM 845 O O . ASN A 1 108 ? 2.771 7.118 12.753 1.00 56.06 108 ASN A O 1
ATOM 849 N N . LYS A 1 109 ? 2.614 5.339 14.138 1.00 57.94 109 LYS A N 1
ATOM 850 C CA . LYS A 1 109 ? 2.208 6.106 15.323 1.00 57.94 109 LYS A CA 1
ATOM 851 C C . LYS A 1 109 ? 3.365 6.932 15.887 1.00 57.94 109 LYS A C 1
ATOM 853 O O . LYS A 1 109 ? 3.174 8.118 16.105 1.00 57.94 109 LYS A O 1
ATOM 858 N N . THR A 1 110 ? 4.568 6.371 16.040 1.00 53.19 110 THR A N 1
ATOM 859 C CA . THR A 1 110 ? 5.700 7.125 16.617 1.00 53.19 110 THR A CA 1
ATOM 860 C C . THR A 1 110 ? 6.231 8.219 15.686 1.00 53.19 110 THR A C 1
ATOM 862 O O . THR A 1 110 ? 6.571 9.295 16.154 1.00 53.19 110 THR A O 1
ATOM 865 N N . ALA A 1 111 ? 6.241 8.002 14.365 1.00 52.09 111 ALA A N 1
ATOM 866 C CA . ALA A 1 111 ? 6.693 9.019 13.409 1.00 52.09 111 ALA A CA 1
ATOM 867 C C . ALA A 1 111 ? 5.715 10.199 13.245 1.00 52.09 111 ALA A C 1
ATOM 869 O O . ALA A 1 111 ? 6.141 11.282 12.854 1.00 52.09 111 ALA A O 1
ATOM 870 N N . ASN A 1 112 ? 4.421 10.004 13.534 1.00 47.06 112 ASN A N 1
ATOM 871 C CA . ASN A 1 112 ? 3.458 11.107 13.610 1.00 47.06 112 ASN A CA 1
ATOM 872 C C . ASN A 1 112 ? 3.374 11.709 15.021 1.00 47.06 112 ASN A C 1
ATOM 874 O O . ASN A 1 112 ? 3.146 12.906 15.137 1.00 47.06 112 ASN A O 1
ATOM 878 N N . ALA A 1 113 ? 3.620 10.936 16.083 1.00 49.03 113 ALA A N 1
ATOM 879 C CA . ALA A 1 113 ? 3.672 11.456 17.450 1.00 49.03 113 ALA A CA 1
ATOM 880 C C . ALA A 1 113 ? 4.853 12.423 17.668 1.00 49.03 113 ALA A C 1
ATOM 882 O O . ALA A 1 113 ? 4.665 13.450 18.309 1.00 49.03 113 ALA A O 1
ATOM 883 N N . ASP A 1 114 ? 6.015 12.184 17.047 1.00 43.53 114 ASP A N 1
ATOM 884 C CA . ASP A 1 114 ? 7.166 13.108 17.123 1.00 43.53 114 ASP A CA 1
ATOM 885 C C . ASP A 1 114 ? 6.974 14.418 16.331 1.00 43.53 114 ASP A C 1
ATOM 887 O O . ASP A 1 114 ? 7.693 15.391 16.547 1.00 43.53 114 ASP A O 1
ATOM 891 N N . VAL A 1 115 ? 6.002 14.480 15.412 1.00 46.31 115 VAL A N 1
ATOM 892 C CA . VAL A 1 115 ? 5.667 15.713 14.667 1.00 46.31 115 VAL A CA 1
ATOM 893 C C . VAL A 1 115 ? 4.434 16.410 15.250 1.00 46.31 115 VAL A C 1
ATOM 895 O O . VAL A 1 115 ? 4.287 17.624 15.109 1.00 46.31 115 VAL A O 1
ATOM 898 N N . SER A 1 116 ? 3.568 15.674 15.948 1.00 41.97 116 SER A N 1
ATOM 899 C CA . SER A 1 116 ? 2.398 16.220 16.644 1.00 41.97 116 SER A CA 1
ATOM 900 C C . SER A 1 116 ? 2.677 16.628 18.096 1.00 41.97 116 SER A C 1
ATOM 902 O O . SER A 1 116 ? 1.894 17.394 18.643 1.00 41.97 116 SER A O 1
ATOM 904 N N . GLY A 1 117 ? 3.795 16.202 18.696 1.00 37.84 117 GLY A N 1
ATOM 905 C CA . GLY A 1 117 ? 4.241 16.647 20.025 1.00 37.84 117 GLY A CA 1
ATOM 906 C C . GLY A 1 117 ? 4.995 17.985 20.047 1.00 37.84 117 GLY A C 1
ATOM 907 O O . GLY A 1 117 ? 5.259 18.512 21.118 1.00 37.84 117 GLY A O 1
ATOM 908 N N . ALA A 1 118 ? 5.328 18.564 18.885 1.00 40.69 118 ALA A N 1
ATOM 909 C CA . ALA A 1 118 ? 6.068 19.832 18.786 1.00 40.69 118 ALA A CA 1
ATOM 910 C C . ALA A 1 118 ? 5.205 21.031 18.336 1.00 40.69 118 ALA A C 1
ATOM 912 O O . ALA A 1 118 ? 5.736 22.097 18.024 1.00 40.69 118 ALA A O 1
ATOM 913 N N . ILE A 1 119 ? 3.877 20.878 18.266 1.00 44.19 119 ILE A N 1
ATOM 914 C CA . ILE A 1 119 ? 2.945 21.962 17.905 1.00 44.19 119 ILE A CA 1
ATOM 915 C C . ILE A 1 119 ? 1.808 22.016 18.930 1.00 44.19 119 ILE A C 1
ATOM 917 O O . ILE A 1 119 ? 0.646 21.827 18.586 1.00 44.19 119 ILE A O 1
ATOM 921 N N . ALA A 1 120 ? 2.139 22.243 20.200 1.00 44.38 120 ALA A N 1
ATOM 922 C CA . ALA A 1 120 ? 1.139 22.567 21.216 1.00 44.38 120 ALA A CA 1
ATOM 923 C C . ALA A 1 120 ? 1.738 23.297 22.430 1.00 44.38 120 ALA A C 1
ATOM 925 O O . ALA A 1 120 ? 1.515 22.846 23.539 1.00 44.38 120 ALA A O 1
ATOM 926 N N . THR A 1 121 ? 2.480 24.394 22.213 1.00 37.72 121 THR A N 1
ATOM 927 C CA . THR A 1 121 ? 2.563 25.581 23.104 1.00 37.72 121 THR A CA 1
ATOM 928 C C . THR A 1 121 ? 3.629 26.553 22.587 1.00 37.72 121 THR A C 1
ATOM 930 O O . THR A 1 121 ? 4.827 26.312 22.677 1.00 37.72 121 THR A O 1
ATOM 933 N N . VAL A 1 122 ? 3.190 27.679 22.024 1.00 38.97 122 VAL A N 1
ATOM 934 C CA . VAL A 1 122 ? 3.969 28.925 22.019 1.00 38.97 122 VAL A CA 1
ATOM 935 C C . VAL A 1 122 ? 3.025 29.976 22.585 1.00 38.97 122 VAL A C 1
ATOM 937 O O . VAL A 1 122 ? 2.217 30.545 21.854 1.00 38.97 122 VAL A O 1
ATOM 940 N N . GLN A 1 123 ? 3.072 30.138 23.905 1.00 39.69 123 GLN A N 1
ATOM 941 C CA . GLN A 1 123 ? 2.829 31.424 24.544 1.00 39.69 123 GLN A CA 1
ATOM 942 C C . GLN A 1 123 ? 4.199 32.035 24.832 1.00 39.69 123 GLN A C 1
ATOM 944 O O . GLN A 1 123 ? 5.161 31.324 25.124 1.00 39.69 123 GLN A O 1
ATOM 949 N N . GLU A 1 124 ? 4.268 33.339 24.608 1.00 58.00 124 GLU A N 1
ATOM 950 C CA . GLU A 1 124 ? 5.405 34.208 24.870 1.00 58.00 124 GLU A CA 1
ATOM 951 C C . GLU A 1 124 ? 5.731 34.158 26.365 1.00 58.00 124 GLU A C 1
ATOM 953 O O . GLU A 1 124 ? 4.824 34.359 27.161 1.00 58.00 124 GLU A O 1
ATOM 958 N N . ASP A 1 125 ? 6.973 33.819 26.728 1.00 36.88 125 ASP A N 1
ATOM 959 C CA . ASP A 1 125 ? 7.729 34.472 27.804 1.00 36.88 125 ASP A CA 1
ATOM 960 C C . ASP A 1 125 ? 9.141 33.879 27.977 1.00 36.88 125 ASP A C 1
ATOM 962 O O . ASP A 1 125 ? 9.498 32.813 27.472 1.00 36.88 125 ASP A O 1
ATOM 966 N N . ASP A 1 126 ? 9.961 34.700 28.618 1.00 47.03 126 ASP A N 1
ATOM 967 C CA . ASP A 1 126 ? 11.414 34.768 28.675 1.00 47.03 126 ASP A CA 1
ATOM 968 C C . ASP A 1 126 ? 12.183 33.547 29.237 1.00 47.03 126 ASP A C 1
ATOM 970 O O . ASP A 1 126 ? 11.756 32.846 30.145 1.00 47.03 126 ASP A O 1
ATOM 974 N N . GLN A 1 127 ? 13.419 33.412 28.735 1.00 50.88 127 GLN A N 1
ATOM 975 C CA . GLN A 1 127 ? 14.612 32.818 29.368 1.00 50.88 127 GLN A CA 1
ATOM 976 C C . GLN A 1 127 ? 14.498 31.437 30.053 1.00 50.88 127 GLN A C 1
ATOM 978 O O . GLN A 1 127 ? 14.386 31.370 31.270 1.00 50.88 127 GLN A O 1
ATOM 983 N N . ASN A 1 128 ? 14.824 30.340 29.346 1.00 47.53 128 ASN A N 1
ATOM 984 C CA . ASN A 1 128 ? 15.886 29.442 29.837 1.00 47.53 128 ASN A CA 1
ATOM 985 C C . ASN A 1 128 ? 16.418 28.420 28.817 1.00 47.53 128 ASN A C 1
ATOM 987 O O . ASN A 1 128 ? 15.776 27.988 27.867 1.00 47.53 128 ASN A O 1
ATOM 991 N N . LYS A 1 129 ? 17.663 28.049 29.081 1.00 55.94 129 LYS A N 1
ATOM 992 C CA . LYS A 1 129 ? 18.619 27.213 28.359 1.00 55.94 129 LYS A CA 1
ATOM 993 C C . LYS A 1 129 ? 18.211 25.728 28.295 1.00 55.94 129 LYS A C 1
ATOM 995 O O . LYS A 1 129 ? 18.268 25.042 29.308 1.00 55.94 129 LYS A O 1
ATOM 1000 N N . ILE A 1 130 ? 17.960 25.190 27.094 1.00 44.16 130 ILE A N 1
ATOM 1001 C CA . ILE A 1 130 ? 17.987 23.736 26.829 1.00 44.16 130 ILE A CA 1
ATOM 1002 C C . ILE A 1 130 ? 18.958 23.447 25.681 1.00 44.16 130 ILE A C 1
ATOM 1004 O O . ILE A 1 130 ? 18.689 23.686 24.505 1.00 44.16 130 ILE A O 1
ATOM 1008 N N . THR A 1 131 ? 20.126 22.925 26.045 1.00 49.56 131 THR A N 1
ATOM 1009 C CA . THR A 1 131 ? 21.149 22.410 25.132 1.00 49.56 131 THR A CA 1
ATOM 1010 C C . THR A 1 131 ? 20.912 20.922 24.881 1.00 49.56 131 THR A C 1
ATOM 1012 O O . THR A 1 131 ? 21.250 20.099 25.730 1.00 49.56 131 THR A O 1
ATOM 1015 N N . THR A 1 132 ? 20.401 20.545 23.707 1.00 48.44 132 THR A N 1
ATOM 1016 C CA . THR A 1 132 ? 20.517 19.165 23.206 1.00 48.44 132 THR A CA 1
ATOM 1017 C C . THR A 1 132 ? 21.674 19.086 22.207 1.00 48.44 132 THR A C 1
ATOM 1019 O O . THR A 1 132 ? 21.611 19.550 21.070 1.00 48.44 132 THR A O 1
ATOM 1022 N N . HIS A 1 133 ? 22.791 18.512 22.658 1.00 41.97 133 HIS A N 1
ATOM 1023 C CA . HIS A 1 133 ? 23.968 18.240 21.836 1.00 41.97 133 HIS A CA 1
ATOM 1024 C C . HIS A 1 133 ? 23.658 17.162 20.785 1.00 41.97 133 HIS A C 1
ATOM 1026 O O . HIS A 1 133 ? 23.780 15.967 21.050 1.00 41.97 133 HIS A O 1
ATOM 1032 N N . ARG A 1 134 ? 23.337 17.563 19.549 1.00 41.97 134 ARG A N 1
ATOM 1033 C CA . ARG A 1 134 ? 23.425 16.660 18.392 1.00 41.97 134 ARG A CA 1
ATOM 1034 C C . ARG A 1 134 ? 24.831 16.750 17.795 1.00 41.97 134 ARG A C 1
ATOM 1036 O O . ARG A 1 134 ? 25.163 17.722 17.124 1.00 41.97 134 ARG A O 1
ATOM 1043 N N . ARG A 1 135 ? 25.662 15.728 18.045 1.00 47.22 135 ARG A N 1
ATOM 1044 C CA . ARG A 1 135 ? 26.972 15.529 17.392 1.00 47.22 135 ARG A CA 1
ATOM 1045 C C . ARG A 1 135 ? 26.792 15.515 15.870 1.00 47.22 135 ARG A C 1
ATOM 1047 O O . ARG A 1 135 ? 26.323 14.528 15.307 1.00 47.22 135 ARG A O 1
ATOM 1054 N N . VAL A 1 136 ? 27.195 16.597 15.210 1.00 43.22 136 VAL A N 1
ATOM 1055 C CA . VAL A 1 136 ? 27.446 16.618 13.767 1.00 43.22 136 VAL A CA 1
ATOM 1056 C C . VAL A 1 136 ? 28.891 16.173 13.561 1.00 43.22 136 VAL A C 1
ATOM 1058 O O . VAL A 1 136 ? 29.825 16.838 13.999 1.00 43.22 136 VAL A O 1
ATOM 1061 N N . LEU A 1 137 ? 29.071 15.013 12.928 1.00 55.62 137 LEU A N 1
ATOM 1062 C CA . LEU A 1 137 ? 30.376 14.545 12.463 1.00 55.62 137 LEU A CA 1
ATOM 1063 C C . LEU A 1 137 ? 30.921 15.533 11.412 1.00 55.62 137 LEU A C 1
ATOM 1065 O O . LEU A 1 137 ? 30.188 15.871 10.476 1.00 55.62 137 LEU A O 1
ATOM 1069 N N . PRO A 1 138 ? 32.181 15.993 11.520 1.00 54.44 138 PRO A N 1
ATOM 1070 C CA . PRO A 1 138 ? 32.754 16.921 10.557 1.00 54.44 138 PRO A CA 1
ATOM 1071 C C . PRO A 1 138 ? 32.905 16.244 9.192 1.00 54.44 138 PRO A C 1
ATOM 1073 O O . PRO A 1 138 ? 33.632 15.263 9.017 1.00 54.44 138 PRO A O 1
ATOM 1076 N N . ARG A 1 139 ? 32.205 16.794 8.198 1.00 49.94 139 ARG A N 1
ATOM 1077 C CA . ARG A 1 139 ? 32.343 16.422 6.792 1.00 49.94 139 ARG A CA 1
ATOM 1078 C C . ARG A 1 139 ? 33.704 16.931 6.313 1.00 49.94 139 ARG A C 1
ATOM 1080 O O . ARG A 1 139 ? 33.903 18.127 6.129 1.00 49.94 139 ARG A O 1
ATOM 1087 N N . ARG A 1 140 ? 34.649 16.004 6.158 1.00 52.56 140 ARG A N 1
ATOM 1088 C CA . ARG A 1 140 ? 36.009 16.233 5.657 1.00 52.56 140 ARG A CA 1
ATOM 1089 C C . ARG A 1 140 ? 35.935 16.788 4.227 1.00 52.56 140 ARG A C 1
ATOM 1091 O O . ARG A 1 140 ? 35.723 16.037 3.277 1.00 52.56 140 ARG A O 1
ATOM 1098 N N . VAL A 1 141 ? 36.070 18.104 4.085 1.00 51.00 141 VAL A N 1
ATOM 1099 C CA . VAL A 1 141 ? 36.275 18.771 2.794 1.00 51.00 141 VAL A CA 1
ATOM 1100 C C . VAL A 1 141 ? 37.702 18.456 2.350 1.00 51.00 141 VAL A C 1
ATOM 1102 O O . VAL A 1 141 ? 38.662 18.796 3.039 1.00 51.00 141 VAL A O 1
ATOM 1105 N N . LYS A 1 142 ? 37.844 17.745 1.228 1.00 61.72 142 LYS A N 1
ATOM 1106 C CA . LYS A 1 142 ? 39.133 17.580 0.548 1.00 61.72 142 LYS A CA 1
ATOM 1107 C C . LYS A 1 142 ? 39.467 18.897 -0.165 1.00 61.72 142 LYS A C 1
ATOM 1109 O O . LYS A 1 142 ? 38.644 19.329 -0.972 1.00 61.72 142 LYS A O 1
ATOM 1114 N N . PRO A 1 143 ? 40.629 19.521 0.081 1.00 53.12 143 PRO A N 1
ATOM 1115 C CA . PRO A 1 143 ? 41.098 20.603 -0.767 1.00 53.12 143 PRO A CA 1
ATOM 1116 C C . PRO A 1 143 ? 41.571 20.045 -2.114 1.00 53.12 143 PRO A C 1
ATOM 1118 O O . PRO A 1 143 ? 42.247 19.016 -2.184 1.00 53.12 143 PRO A O 1
ATOM 1121 N N . ALA A 1 144 ? 41.191 20.746 -3.178 1.00 52.31 144 ALA A N 1
ATOM 1122 C CA . ALA A 1 144 ? 41.776 20.605 -4.496 1.00 52.31 144 ALA A CA 1
ATOM 1123 C C . ALA A 1 144 ? 43.231 21.098 -4.450 1.00 52.31 144 ALA A C 1
ATOM 1125 O O . ALA A 1 144 ? 43.488 22.237 -4.069 1.00 52.31 144 ALA A O 1
ATOM 1126 N N . MET A 1 145 ? 44.168 20.238 -4.842 1.00 46.50 145 MET A N 1
ATOM 1127 C CA . MET A 1 145 ? 45.542 20.609 -5.172 1.00 46.50 145 MET A CA 1
ATOM 1128 C C . MET A 1 145 ? 45.794 20.135 -6.597 1.00 46.50 145 MET A C 1
ATOM 1130 O O . MET A 1 145 ? 45.750 18.938 -6.885 1.00 46.50 145 MET A O 1
ATOM 1134 N N . GLY A 1 146 ? 45.977 21.104 -7.487 1.00 46.72 146 GLY A N 1
ATOM 1135 C CA . GLY A 1 146 ? 46.434 20.880 -8.845 1.00 46.72 146 GLY A CA 1
ATOM 1136 C C . GLY A 1 146 ? 47.950 20.690 -8.916 1.00 46.72 146 GLY A C 1
ATOM 1137 O O . GLY A 1 146 ? 48.687 21.162 -8.058 1.00 46.72 146 GLY A O 1
ATOM 1138 N N . GLY A 1 147 ? 48.367 20.042 -10.006 1.00 47.75 147 GLY A N 1
ATOM 1139 C CA . GLY A 1 147 ? 49.639 20.260 -10.697 1.00 47.75 147 GLY A CA 1
ATOM 1140 C C . GLY A 1 147 ? 50.905 19.664 -10.078 1.00 47.75 147 GLY A C 1
ATOM 1141 O O . GLY A 1 147 ? 51.484 20.253 -9.175 1.00 47.75 147 GLY A O 1
ATOM 1142 N N . LYS A 1 148 ? 51.435 18.597 -10.691 1.00 40.16 148 LYS A N 1
ATOM 1143 C CA . LYS A 1 148 ? 52.696 18.658 -11.460 1.00 40.16 148 LYS A CA 1
ATOM 1144 C C . LYS A 1 148 ? 53.104 17.286 -12.003 1.00 40.16 148 LYS A C 1
ATOM 1146 O O . LYS A 1 148 ? 53.341 16.339 -11.266 1.00 40.16 148 LYS A O 1
ATOM 1151 N N . GLU A 1 149 ? 53.193 17.269 -13.322 1.00 54.31 149 GLU A N 1
ATOM 1152 C CA . GLU A 1 149 ? 54.145 16.560 -14.172 1.00 54.31 149 GLU A CA 1
ATOM 1153 C C . GLU A 1 149 ? 55.490 16.229 -13.496 1.00 54.31 149 GLU A C 1
ATOM 1155 O O . GLU A 1 149 ? 56.125 17.117 -12.918 1.00 54.31 149 GLU A O 1
ATOM 1160 N N . LYS A 1 150 ? 55.910 14.960 -13.612 1.00 48.25 150 LYS A N 1
ATOM 1161 C CA . LYS A 1 150 ? 57.283 14.528 -13.929 1.00 48.25 150 LYS A CA 1
ATOM 1162 C C . LYS A 1 150 ? 57.351 13.019 -14.191 1.00 48.25 150 LYS A C 1
ATOM 1164 O O . LYS A 1 150 ? 56.805 12.220 -13.433 1.00 48.25 150 LYS A O 1
ATOM 1169 N N . ASP A 1 151 ? 58.041 12.698 -15.283 1.00 51.03 151 ASP A N 1
ATOM 1170 C CA . ASP A 1 151 ? 58.684 11.423 -15.602 1.00 51.03 151 ASP A CA 1
ATOM 1171 C C . ASP A 1 151 ? 59.396 10.801 -14.392 1.00 51.03 151 ASP A C 1
ATOM 1173 O O . ASP A 1 151 ? 60.081 11.508 -13.657 1.00 51.03 151 ASP A O 1
ATOM 1177 N N . ASP A 1 152 ? 59.286 9.479 -14.222 1.00 49.81 152 ASP A N 1
ATOM 1178 C CA . ASP A 1 152 ? 60.438 8.584 -14.408 1.00 49.81 152 ASP A CA 1
ATOM 1179 C C . ASP A 1 152 ? 60.093 7.094 -14.191 1.00 49.81 152 ASP A C 1
ATOM 1181 O O . ASP A 1 152 ? 59.395 6.688 -13.263 1.00 49.81 152 ASP A O 1
ATOM 1185 N N . ARG A 1 153 ? 60.635 6.290 -15.113 1.00 53.28 153 ARG A N 1
ATOM 1186 C CA . ARG A 1 153 ? 61.021 4.863 -15.076 1.00 53.28 153 ARG A CA 1
ATOM 1187 C C . ARG A 1 153 ? 60.732 4.034 -13.809 1.00 53.28 153 ARG A C 1
ATOM 1189 O O . ARG A 1 153 ? 61.233 4.353 -12.748 1.00 53.28 153 ARG A O 1
ATOM 1196 N N . HIS A 1 154 ? 60.176 2.826 -14.003 1.00 52.38 154 HIS A N 1
ATOM 1197 C CA . HIS A 1 154 ? 60.739 1.509 -13.594 1.00 52.38 154 HIS A CA 1
ATOM 1198 C C . HIS A 1 154 ? 59.808 0.375 -14.107 1.00 52.38 154 HIS A C 1
ATOM 1200 O O . HIS A 1 154 ? 58.644 0.306 -13.745 1.00 52.38 154 HIS A O 1
ATOM 1206 N N . LYS A 1 155 ? 60.153 -0.363 -15.173 1.00 47.34 155 LYS A N 1
ATOM 1207 C CA . LYS A 1 155 ? 60.919 -1.634 -15.261 1.00 47.34 155 LYS A CA 1
ATOM 1208 C C . LYS A 1 155 ? 60.281 -2.877 -14.588 1.00 47.34 155 LYS A C 1
ATOM 1210 O O . LYS A 1 155 ? 60.413 -3.069 -13.391 1.00 47.34 155 LYS A O 1
ATOM 1215 N N . SER A 1 156 ? 59.785 -3.788 -15.446 1.00 51.34 156 SER A N 1
ATOM 1216 C CA . SER A 1 156 ? 59.657 -5.266 -15.315 1.00 51.34 156 SER A CA 1
ATOM 1217 C C . SER A 1 156 ? 58.794 -5.834 -14.168 1.00 51.34 156 SER A C 1
ATOM 1219 O O . SER A 1 156 ? 58.993 -5.504 -13.014 1.00 51.34 156 SER A O 1
ATOM 1221 N N . LYS A 1 157 ? 57.878 -6.784 -14.399 1.00 58.56 157 LYS A N 1
ATOM 1222 C CA . LYS A 1 157 ? 58.215 -8.174 -14.749 1.00 58.56 157 LYS A CA 1
ATOM 1223 C C . LYS A 1 157 ? 57.023 -8.892 -15.398 1.00 58.56 157 LYS A C 1
ATOM 1225 O O . LYS A 1 157 ? 55.898 -8.847 -14.921 1.00 58.56 157 LYS A O 1
ATOM 1230 N N . ARG A 1 158 ? 57.344 -9.578 -16.491 1.00 49.38 158 ARG A N 1
ATOM 1231 C CA . ARG A 1 158 ? 56.510 -10.398 -17.373 1.00 49.38 158 ARG A CA 1
ATOM 1232 C C . ARG A 1 158 ? 56.721 -11.871 -17.004 1.00 49.38 158 ARG A C 1
ATOM 1234 O O . ARG A 1 158 ? 57.859 -12.326 -17.043 1.00 49.38 158 ARG A O 1
ATOM 1241 N N . GLN A 1 159 ? 55.655 -12.617 -16.723 1.00 59.91 159 GLN A N 1
ATOM 1242 C CA . GLN A 1 159 ? 55.600 -14.090 -16.805 1.00 59.91 159 GLN A CA 1
ATOM 1243 C C . GLN A 1 159 ? 54.219 -14.433 -17.397 1.00 59.91 159 GLN A C 1
ATOM 1245 O O . GLN A 1 159 ? 53.213 -14.120 -16.778 1.00 59.91 159 GLN A O 1
ATOM 1250 N N . LYS A 1 160 ? 54.067 -14.734 -18.698 1.00 55.62 160 LYS A N 1
ATOM 1251 C CA . LYS A 1 160 ? 54.326 -16.001 -19.427 1.00 55.62 160 LYS A CA 1
ATOM 1252 C C . LYS A 1 160 ? 53.699 -17.241 -18.770 1.00 55.62 160 LYS A C 1
ATOM 1254 O O . LYS A 1 160 ? 54.330 -17.813 -17.894 1.00 55.62 160 LYS A O 1
ATOM 1259 N N . ARG A 1 161 ? 52.553 -17.689 -19.307 1.00 53.75 161 ARG A N 1
ATOM 1260 C CA . ARG A 1 161 ? 52.122 -19.090 -19.556 1.00 53.75 161 ARG A CA 1
ATOM 1261 C C . ARG A 1 161 ? 51.121 -19.023 -20.732 1.00 53.75 161 ARG A C 1
ATOM 1263 O O . ARG A 1 161 ? 50.138 -18.305 -20.614 1.00 53.75 161 ARG A O 1
ATOM 1270 N N . ALA A 1 162 ? 51.524 -19.345 -21.969 1.00 52.88 162 ALA A N 1
ATOM 1271 C CA . ALA A 1 162 ? 51.521 -20.680 -22.607 1.00 52.88 162 ALA A CA 1
ATOM 1272 C C . ALA A 1 162 ? 50.094 -21.269 -22.614 1.00 52.88 162 ALA A C 1
ATOM 1274 O O . ALA A 1 162 ? 49.607 -21.649 -21.559 1.00 52.88 162 ALA A O 1
ATOM 1275 N N . LEU A 1 163 ? 49.303 -21.100 -23.682 1.00 59.66 163 LEU A N 1
ATOM 1276 C CA . LEU A 1 163 ? 49.369 -21.755 -25.004 1.00 59.66 163 LEU A CA 1
ATOM 1277 C C . LEU A 1 163 ? 49.159 -23.273 -24.904 1.00 59.66 163 LEU A C 1
ATOM 1279 O O . LEU A 1 163 ? 50.113 -24.005 -24.674 1.00 59.66 163 LEU A O 1
ATOM 1283 N N . THR A 1 164 ? 47.919 -23.712 -25.119 1.00 51.25 164 THR A N 1
ATOM 1284 C CA . THR A 1 164 ? 47.595 -24.954 -25.834 1.00 51.25 164 THR A CA 1
ATOM 1285 C C . THR A 1 164 ? 46.335 -24.694 -26.656 1.00 51.25 164 THR A C 1
ATOM 1287 O O . THR A 1 164 ? 45.304 -24.262 -26.147 1.00 51.25 164 THR A O 1
ATOM 1290 N N . THR A 1 165 ? 46.502 -24.846 -27.960 1.00 45.97 165 THR A N 1
ATOM 1291 C CA . THR A 1 165 ? 45.473 -24.949 -28.988 1.00 45.97 165 THR A CA 1
ATOM 1292 C C . THR A 1 165 ? 45.333 -26.433 -29.276 1.00 45.97 165 THR A C 1
ATOM 1294 O O . THR A 1 165 ? 46.342 -27.044 -29.617 1.00 45.97 165 THR A O 1
ATOM 1297 N N . ASP A 1 166 ? 44.129 -26.983 -29.172 1.00 44.75 166 ASP A N 1
ATOM 1298 C CA . ASP A 1 166 ? 43.785 -28.202 -29.893 1.00 44.75 166 ASP A CA 1
ATOM 1299 C C . ASP A 1 166 ? 42.430 -28.025 -30.563 1.00 44.75 166 ASP A C 1
ATOM 1301 O O . ASP A 1 166 ? 41.452 -27.546 -29.985 1.00 44.75 166 ASP A O 1
ATOM 1305 N N . SER A 1 167 ? 42.478 -28.341 -31.844 1.00 48.84 167 SER A N 1
ATOM 1306 C CA . SER A 1 167 ? 41.483 -28.173 -32.879 1.00 48.84 167 SER A CA 1
ATOM 1307 C C . SER A 1 167 ? 40.547 -29.374 -32.873 1.00 48.84 167 SER A C 1
ATOM 1309 O O . SER A 1 167 ? 41.025 -30.496 -33.002 1.00 48.84 167 SER A O 1
ATOM 1311 N N . ASN A 1 168 ? 39.237 -29.154 -32.781 1.00 51.94 168 ASN A N 1
ATOM 1312 C CA . ASN A 1 168 ? 38.234 -30.021 -33.403 1.00 51.94 168 ASN A CA 1
ATOM 1313 C C . ASN A 1 168 ? 36.855 -29.373 -33.251 1.00 51.94 168 ASN A C 1
ATOM 1315 O O . ASN A 1 168 ? 36.328 -29.357 -32.145 1.00 51.94 168 ASN A O 1
ATOM 1319 N N . ASP A 1 169 ? 36.293 -28.818 -34.324 1.00 45.78 169 ASP A N 1
ATOM 1320 C CA . ASP A 1 169 ? 34.930 -29.191 -34.717 1.00 45.78 169 ASP A CA 1
ATOM 1321 C C . ASP A 1 169 ? 34.650 -28.696 -36.139 1.00 45.78 169 ASP A C 1
ATOM 1323 O O . ASP A 1 169 ? 34.482 -27.506 -36.416 1.00 45.78 169 ASP A O 1
ATOM 1327 N N . GLU A 1 170 ? 34.671 -29.659 -37.045 1.00 49.50 170 GLU A N 1
ATOM 1328 C CA . GLU A 1 170 ? 34.203 -29.574 -38.410 1.00 49.50 170 GLU A CA 1
ATOM 1329 C C . GLU A 1 170 ? 32.848 -30.291 -38.424 1.00 49.50 170 GLU A C 1
ATOM 1331 O O . GLU A 1 170 ? 32.794 -31.508 -38.280 1.00 49.50 170 GLU A O 1
ATOM 1336 N N . SER A 1 171 ? 31.740 -29.565 -38.572 1.00 50.31 171 SER A N 1
ATOM 1337 C CA . SER A 1 171 ? 30.660 -29.967 -39.485 1.00 50.31 171 SER A CA 1
ATOM 1338 C C . SER A 1 171 ? 29.489 -28.983 -39.475 1.00 50.31 171 SER A C 1
ATOM 1340 O O . SER A 1 171 ? 28.808 -28.732 -38.485 1.00 50.31 171 SER A O 1
ATOM 1342 N N . ALA A 1 172 ? 29.303 -28.420 -40.663 1.00 48.78 172 ALA A N 1
ATOM 1343 C CA . ALA A 1 172 ? 28.068 -27.992 -41.295 1.00 48.78 172 ALA A CA 1
ATOM 1344 C C . ALA A 1 172 ? 26.743 -28.283 -40.561 1.00 48.78 172 ALA A C 1
ATOM 1346 O O . ALA A 1 172 ? 26.379 -29.435 -40.335 1.00 48.78 172 ALA A O 1
ATOM 1347 N N . ASN A 1 173 ? 25.909 -27.248 -40.427 1.00 48.09 173 ASN A N 1
ATOM 1348 C CA . ASN A 1 173 ? 24.516 -27.420 -40.830 1.00 48.09 173 ASN A CA 1
ATOM 1349 C C . ASN A 1 173 ? 23.956 -26.153 -41.488 1.00 48.09 173 ASN A C 1
ATOM 1351 O O . ASN A 1 173 ? 23.898 -25.073 -40.897 1.00 48.09 173 ASN A O 1
ATOM 1355 N N . GLU A 1 174 ? 23.578 -26.331 -42.746 1.00 47.88 174 GLU A N 1
ATOM 1356 C CA . GLU A 1 174 ? 22.940 -25.381 -43.639 1.00 47.88 174 GLU A CA 1
ATOM 1357 C C . GLU A 1 174 ? 21.508 -25.036 -43.202 1.00 47.88 174 GLU A C 1
ATOM 1359 O O . GLU A 1 174 ? 20.673 -25.889 -42.917 1.00 47.88 174 GLU A O 1
ATOM 1364 N N . ASN A 1 175 ? 21.213 -23.740 -43.244 1.00 49.44 175 ASN A N 1
ATOM 1365 C CA . ASN A 1 175 ? 20.217 -23.165 -44.147 1.00 49.44 175 ASN A CA 1
ATOM 1366 C C . ASN A 1 175 ? 18.980 -24.029 -44.486 1.00 49.44 175 ASN A C 1
ATOM 1368 O O . ASN A 1 175 ? 19.022 -24.835 -45.412 1.00 49.44 175 ASN A O 1
ATOM 1372 N N . ARG A 1 176 ? 17.822 -23.728 -43.877 1.00 51.94 176 ARG A N 1
ATOM 1373 C CA . ARG A 1 176 ? 16.529 -23.796 -44.585 1.00 51.94 176 ARG A CA 1
ATOM 1374 C C . ARG A 1 176 ? 15.596 -22.656 -44.187 1.00 51.94 176 ARG A C 1
ATOM 1376 O O . ARG A 1 176 ? 15.015 -22.636 -43.105 1.00 51.94 176 ARG A O 1
ATOM 1383 N N . HIS A 1 177 ? 15.418 -21.755 -45.149 1.00 47.88 177 HIS A N 1
ATOM 1384 C CA . HIS A 1 177 ? 14.198 -20.998 -45.389 1.00 47.88 177 HIS A CA 1
ATOM 1385 C C . HIS A 1 177 ? 12.947 -21.885 -45.273 1.00 47.88 177 HIS A C 1
ATOM 1387 O O . HIS A 1 177 ? 12.891 -22.965 -45.864 1.00 47.88 177 HIS A O 1
ATOM 1393 N N . ARG A 1 178 ? 11.896 -21.374 -44.625 1.00 54.28 178 ARG A N 1
ATOM 1394 C CA . ARG A 1 178 ? 10.521 -21.734 -44.979 1.00 54.28 178 ARG A CA 1
ATOM 1395 C C . ARG A 1 178 ? 9.626 -20.505 -44.892 1.00 54.28 178 ARG A C 1
ATOM 1397 O O . ARG A 1 178 ? 9.332 -19.995 -43.816 1.00 54.28 178 ARG A O 1
ATOM 1404 N N . SER A 1 179 ? 9.281 -20.030 -46.077 1.00 56.62 179 SER A N 1
ATOM 1405 C CA . SER A 1 179 ? 8.250 -19.058 -46.391 1.00 56.62 179 SER A CA 1
ATOM 1406 C C . SER A 1 179 ? 6.844 -19.597 -46.096 1.00 56.62 179 SER A C 1
ATOM 1408 O O . SER A 1 179 ? 6.609 -20.802 -46.146 1.00 56.62 179 SER A O 1
ATOM 1410 N N . GLU A 1 180 ? 5.957 -18.639 -45.812 1.00 46.84 180 GLU A N 1
ATOM 1411 C CA . GLU A 1 180 ? 4.557 -18.533 -46.254 1.00 46.84 180 GLU A CA 1
ATOM 1412 C C . GLU A 1 180 ? 3.587 -19.706 -46.028 1.00 46.84 180 GLU A C 1
ATOM 1414 O O . GLU A 1 180 ? 3.711 -20.774 -46.616 1.00 46.84 180 GLU A O 1
ATOM 1419 N N . ALA A 1 181 ? 2.517 -19.431 -45.270 1.00 44.28 181 ALA A N 1
ATOM 1420 C CA . ALA A 1 181 ? 1.145 -19.446 -45.797 1.00 44.28 181 ALA A CA 1
ATOM 1421 C C . ALA A 1 181 ? 0.141 -18.973 -44.727 1.00 44.28 181 ALA A C 1
ATOM 1423 O O . ALA A 1 181 ? 0.071 -19.518 -43.626 1.00 44.28 181 ALA A O 1
ATOM 1424 N N . SER A 1 182 ? -0.655 -17.964 -45.082 1.00 51.00 182 SER A N 1
ATOM 1425 C CA . SER A 1 182 ? -1.954 -17.648 -44.472 1.00 51.00 182 SER A CA 1
ATOM 1426 C C . SER A 1 182 ? -3.019 -18.659 -44.930 1.00 51.00 182 SER A C 1
ATOM 1428 O O . SER A 1 182 ? -2.859 -19.276 -45.983 1.00 51.00 182 SER A O 1
ATOM 1430 N N . PRO A 1 183 ? -4.114 -18.825 -44.171 1.00 53.69 183 PRO A N 1
ATOM 1431 C CA . PRO A 1 183 ? -5.435 -18.436 -44.701 1.00 53.69 183 PRO A CA 1
ATOM 1432 C C . PRO A 1 183 ? -6.287 -17.762 -43.604 1.00 53.69 183 PRO A C 1
ATOM 1434 O O . PRO A 1 183 ? -6.256 -18.155 -42.444 1.00 53.69 183 PRO A O 1
ATOM 1437 N N . SER A 1 184 ? -6.877 -16.587 -43.826 1.00 47.94 184 SER A N 1
ATOM 1438 C CA . SER A 1 184 ? -8.126 -16.303 -44.554 1.00 47.94 184 SER A CA 1
ATOM 1439 C C . SER A 1 184 ? -9.363 -17.056 -44.044 1.00 47.94 184 SER A C 1
ATOM 1441 O O . SER A 1 184 ? -9.480 -18.259 -44.243 1.00 47.94 184 SER A O 1
ATOM 1443 N N . SER A 1 185 ? -10.308 -16.265 -43.530 1.00 47.31 185 SER A N 1
ATOM 1444 C CA . SER A 1 185 ? -11.761 -16.401 -43.686 1.00 47.31 185 SER A CA 1
ATOM 1445 C C . SER A 1 185 ? -12.442 -17.690 -43.210 1.00 47.31 185 SER A C 1
ATOM 1447 O O . SER A 1 185 ? -12.394 -18.716 -43.881 1.00 47.31 185 SER A O 1
ATOM 1449 N N . LEU A 1 186 ? -13.223 -17.580 -42.131 1.00 52.16 186 LEU A N 1
ATOM 1450 C CA . LEU A 1 186 ? -14.599 -18.071 -42.179 1.00 52.16 186 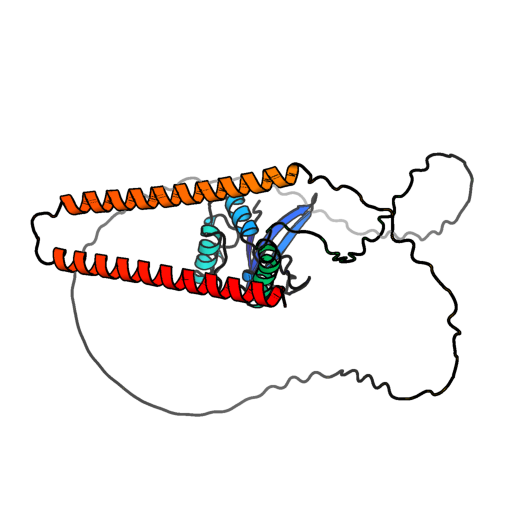LEU A CA 1
ATOM 1451 C C . LEU A 1 186 ? -15.468 -17.329 -41.156 1.00 52.16 186 LEU A C 1
ATOM 1453 O O . LEU A 1 186 ? -15.308 -17.474 -39.944 1.00 52.16 186 LEU A O 1
ATOM 1457 N N . GLU A 1 187 ? -16.392 -16.538 -41.688 1.00 49.41 187 GLU A N 1
ATOM 1458 C CA . GLU A 1 187 ? -17.627 -16.130 -41.034 1.00 49.41 187 GLU A CA 1
ATOM 1459 C C . GLU A 1 187 ? -18.367 -17.354 -40.479 1.00 49.41 187 GLU A C 1
ATOM 1461 O O . GLU A 1 187 ? -18.516 -18.373 -41.161 1.00 49.41 187 GLU A O 1
ATOM 1466 N N . ARG A 1 188 ? -18.918 -17.231 -39.269 1.00 53.19 188 ARG A N 1
ATOM 1467 C CA . ARG A 1 188 ? -20.191 -17.884 -38.970 1.00 53.19 188 ARG A CA 1
ATOM 1468 C C . ARG A 1 188 ? -21.020 -17.021 -38.031 1.00 53.19 188 ARG A C 1
ATOM 1470 O O . ARG A 1 188 ? -20.788 -16.918 -36.832 1.00 53.19 188 ARG A O 1
ATOM 1477 N N . GLU A 1 189 ? -21.963 -16.385 -38.692 1.00 50.00 189 GLU A N 1
ATOM 1478 C CA . GLU A 1 189 ? -23.176 -15.756 -38.220 1.00 50.00 189 GLU A CA 1
ATOM 1479 C C . GLU A 1 189 ? -24.141 -16.811 -37.622 1.00 50.00 189 GLU A C 1
ATOM 1481 O O . GLU A 1 189 ? -24.052 -17.995 -37.955 1.00 50.00 189 GLU A O 1
ATOM 1486 N N . ILE A 1 190 ? -25.112 -16.335 -36.826 1.00 41.62 190 ILE A N 1
ATOM 1487 C CA . ILE A 1 190 ? -26.367 -17.002 -36.409 1.00 41.62 190 ILE A CA 1
ATOM 1488 C C . ILE A 1 190 ? -26.278 -17.910 -35.160 1.00 41.62 190 ILE A C 1
ATOM 1490 O O . ILE A 1 190 ? -25.832 -19.051 -35.236 1.00 41.62 190 ILE A O 1
ATOM 1494 N N . ARG A 1 191 ? -26.822 -17.456 -34.014 1.00 45.25 191 ARG A N 1
ATOM 1495 C CA . ARG A 1 191 ? -28.233 -17.694 -33.613 1.00 45.25 191 ARG A CA 1
ATOM 1496 C C . ARG A 1 191 ? -28.529 -17.104 -32.226 1.00 45.25 191 ARG A C 1
ATOM 1498 O O . ARG A 1 191 ? -27.960 -17.512 -31.220 1.00 45.25 191 ARG A O 1
ATOM 1505 N N . SER A 1 192 ? -29.436 -16.139 -32.210 1.00 50.41 192 SER A N 1
ATOM 1506 C CA . SER A 1 192 ? -30.196 -15.677 -31.054 1.00 50.41 192 SER A CA 1
ATOM 1507 C C . SER A 1 192 ? -31.522 -16.438 -31.018 1.00 50.41 192 SER A C 1
ATOM 1509 O O . SER A 1 192 ? -32.269 -16.307 -31.977 1.00 50.41 192 SER A O 1
ATOM 1511 N N . ASP A 1 193 ? -31.794 -17.169 -29.938 1.00 47.09 193 ASP A N 1
ATOM 1512 C CA . ASP A 1 193 ? -33.109 -17.689 -29.516 1.00 47.09 193 ASP A CA 1
ATOM 1513 C C . ASP A 1 193 ? -32.987 -17.847 -27.979 1.00 47.09 193 ASP A C 1
ATOM 1515 O O . ASP A 1 193 ? -32.086 -18.537 -27.509 1.00 47.09 193 ASP A O 1
ATOM 1519 N N . ALA A 1 194 ? -33.602 -17.028 -27.121 1.00 48.75 194 ALA A N 1
ATOM 1520 C CA . ALA A 1 194 ? -35.031 -16.944 -26.807 1.00 48.75 194 ALA A CA 1
ATOM 1521 C C . ALA A 1 194 ? -35.624 -18.298 -26.375 1.00 48.75 194 ALA A C 1
ATOM 1523 O O . ALA A 1 194 ? -36.167 -19.023 -27.199 1.00 48.75 194 ALA A O 1
ATOM 1524 N N . VAL A 1 195 ? -35.552 -18.596 -25.072 1.00 54.22 195 VAL A N 1
ATOM 1525 C CA . VAL A 1 195 ? -36.555 -19.414 -24.372 1.00 54.22 195 VAL A CA 1
ATOM 1526 C C . VAL A 1 195 ? -36.831 -18.817 -22.991 1.00 54.22 195 VAL A C 1
ATOM 1528 O O . VAL A 1 195 ? -35.971 -18.793 -22.110 1.00 54.22 195 VAL A O 1
ATOM 1531 N N . ASP A 1 196 ? -38.042 -18.280 -22.878 1.00 46.69 196 ASP A N 1
ATOM 1532 C CA . ASP A 1 196 ? -38.847 -18.187 -21.664 1.00 46.69 196 ASP A CA 1
ATOM 1533 C C . ASP A 1 196 ? -39.155 -19.593 -21.116 1.00 46.69 196 ASP A C 1
ATOM 1535 O O . ASP A 1 196 ? -39.476 -20.479 -21.902 1.00 46.69 196 ASP A O 1
ATOM 1539 N N . GLU A 1 197 ? -39.120 -19.767 -19.792 1.00 54.88 197 GLU A N 1
ATOM 1540 C CA . GLU A 1 197 ? -40.053 -20.584 -18.979 1.00 54.88 197 GLU A CA 1
ATOM 1541 C C . GLU A 1 197 ? -39.657 -20.389 -17.498 1.00 54.88 197 GLU A C 1
ATOM 1543 O O . GLU A 1 197 ? -38.513 -20.637 -17.118 1.00 54.88 197 GLU A O 1
ATOM 1548 N N . LEU A 1 198 ? -40.444 -19.638 -16.713 1.00 45.22 198 LEU A N 1
ATOM 1549 C CA . LEU A 1 198 ? -41.532 -20.117 -15.835 1.00 45.22 198 LEU A CA 1
ATOM 1550 C C . LEU A 1 198 ? -41.023 -21.148 -14.809 1.00 45.22 198 LEU A C 1
ATOM 1552 O O . LEU A 1 198 ? -40.540 -22.205 -15.186 1.00 45.22 198 LEU A O 1
ATOM 1556 N N . ASP A 1 199 ? -40.929 -20.872 -13.511 1.00 42.72 199 ASP A N 1
ATOM 1557 C CA . ASP A 1 199 ? -41.933 -20.535 -12.480 1.00 42.72 199 ASP A CA 1
ATOM 1558 C C . ASP A 1 199 ? -41.920 -21.699 -11.465 1.00 42.72 199 ASP A C 1
ATOM 1560 O O . ASP A 1 199 ? -41.640 -22.831 -11.849 1.00 42.72 199 ASP A O 1
ATOM 1564 N N . GLU A 1 200 ? -42.258 -21.423 -10.199 1.00 51.53 200 GLU A N 1
ATOM 1565 C CA . GLU A 1 200 ? -42.730 -22.425 -9.214 1.00 51.53 200 GLU A CA 1
ATOM 1566 C C . GLU A 1 200 ? -41.719 -23.503 -8.689 1.00 51.53 200 GLU A C 1
ATOM 1568 O O . GLU A 1 200 ? -40.962 -24.114 -9.423 1.00 51.53 200 GLU A O 1
ATOM 1573 N N . LEU A 1 201 ? -41.574 -23.865 -7.402 1.00 46.59 201 LEU A N 1
ATOM 1574 C CA . LEU A 1 201 ? -42.387 -23.752 -6.190 1.00 46.59 201 LEU A CA 1
ATOM 1575 C C . LEU A 1 201 ? -41.531 -23.897 -4.912 1.00 46.59 201 LEU A C 1
ATOM 1577 O O . LEU A 1 201 ? -40.466 -24.509 -4.869 1.00 46.59 201 LEU A O 1
ATOM 1581 N N . ALA A 1 202 ? -42.124 -23.366 -3.849 1.00 45.28 202 ALA A N 1
ATOM 1582 C CA . ALA A 1 202 ? -41.941 -23.618 -2.427 1.00 45.28 202 ALA A CA 1
ATOM 1583 C C . ALA A 1 202 ? -41.441 -25.010 -1.967 1.00 45.28 202 ALA A C 1
ATOM 1585 O O . ALA A 1 202 ? -41.854 -26.046 -2.474 1.00 45.28 202 ALA A O 1
ATOM 1586 N N . GLY A 1 203 ? -40.788 -25.012 -0.794 1.00 38.16 203 GLY A N 1
ATOM 1587 C CA . GLY A 1 203 ? -41.303 -25.828 0.316 1.00 38.16 203 GLY A CA 1
ATOM 1588 C C . GLY A 1 203 ? -40.361 -26.810 1.028 1.00 38.16 203 GLY A C 1
ATOM 1589 O O . GLY A 1 203 ? -40.221 -27.951 0.623 1.00 38.16 203 GLY A O 1
ATOM 1590 N N . ALA A 1 204 ? -39.934 -26.394 2.227 1.00 44.81 204 ALA A N 1
ATOM 1591 C CA . ALA A 1 204 ? -40.112 -27.111 3.502 1.00 44.81 204 ALA A CA 1
ATOM 1592 C C . ALA A 1 204 ? -39.216 -28.308 3.933 1.00 44.81 204 ALA A C 1
ATOM 1594 O O . ALA A 1 204 ? -39.172 -29.360 3.313 1.00 44.81 204 ALA A O 1
ATOM 1595 N N . LYS A 1 205 ? -38.755 -28.152 5.195 1.00 41.41 205 LYS A N 1
ATOM 1596 C CA . LYS A 1 205 ? -38.659 -29.128 6.315 1.00 41.41 205 LYS A CA 1
ATOM 1597 C C . LYS A 1 205 ? -37.472 -30.110 6.358 1.00 41.41 205 LYS A C 1
ATOM 1599 O O . LYS A 1 205 ? -37.255 -30.875 5.440 1.00 41.41 205 LYS A O 1
ATOM 1604 N N . GLN A 1 206 ? -36.672 -30.008 7.439 1.00 40.91 206 GLN A N 1
ATOM 1605 C CA . GLN A 1 206 ? -36.536 -30.977 8.570 1.00 40.91 206 GLN A CA 1
ATOM 1606 C C . GLN A 1 206 ? -35.660 -32.197 8.202 1.00 40.91 206 GLN A C 1
ATOM 1608 O O . GLN A 1 206 ? -35.634 -32.602 7.060 1.00 40.91 206 GLN A O 1
ATOM 1613 N N . GLU A 1 207 ? -34.887 -32.881 9.040 1.00 42.72 207 GLU A N 1
ATOM 1614 C CA . GLU A 1 207 ? -34.526 -32.858 10.454 1.00 42.72 207 GLU A CA 1
ATOM 1615 C C . GLU A 1 207 ? -33.288 -33.783 10.603 1.00 42.72 207 GLU A C 1
ATOM 1617 O O . GLU A 1 207 ? -33.095 -34.706 9.821 1.00 42.72 207 GLU A O 1
ATOM 1622 N N . LYS A 1 208 ? -32.478 -33.532 11.638 1.00 47.41 208 LYS A N 1
ATOM 1623 C CA . LYS A 1 208 ? -31.676 -34.465 12.468 1.00 47.41 208 LYS A CA 1
ATOM 1624 C C . LYS A 1 208 ? -31.280 -35.871 11.948 1.00 47.41 208 LYS A C 1
ATOM 1626 O O . LYS A 1 208 ? -32.119 -36.754 11.853 1.00 47.41 208 LYS A O 1
ATOM 1631 N N . SER A 1 209 ? -29.977 -36.163 12.068 1.00 44.62 209 SER A N 1
ATOM 1632 C CA . SER A 1 209 ? -29.422 -37.333 12.805 1.00 44.62 209 SER A CA 1
ATOM 1633 C C . SER A 1 209 ? -27.890 -37.203 12.899 1.00 44.62 209 SER A C 1
ATOM 1635 O O . SER A 1 209 ? -27.217 -37.109 11.884 1.00 44.62 209 SER A O 1
ATOM 1637 N N . LYS A 1 210 ? -27.294 -36.914 14.065 1.00 44.66 210 LYS A N 1
ATOM 1638 C CA . LYS A 1 210 ? -26.722 -37.855 15.058 1.00 44.66 210 LYS A CA 1
ATOM 1639 C C . LYS A 1 210 ? -25.772 -38.950 14.507 1.00 44.66 210 LYS A C 1
ATOM 1641 O O . LYS A 1 210 ? -26.238 -39.948 13.987 1.00 44.66 210 LYS A O 1
ATOM 1646 N N . LYS A 1 211 ? -24.493 -38.816 14.913 1.00 43.16 211 LYS A N 1
ATOM 1647 C CA . LYS A 1 211 ? -23.679 -39.801 15.678 1.00 43.16 211 LYS A CA 1
ATOM 1648 C C . LYS A 1 211 ? -23.006 -40.979 14.937 1.00 43.16 211 LYS A C 1
ATOM 1650 O O . LYS A 1 211 ? -23.681 -41.937 14.611 1.00 43.16 211 LYS A O 1
ATOM 1655 N N . SER A 1 212 ? -21.661 -40.990 14.929 1.00 44.47 212 SER A N 1
ATOM 1656 C CA . SER A 1 212 ? -20.767 -42.068 15.447 1.00 44.47 212 SER A CA 1
ATOM 1657 C C . SER A 1 212 ? -19.287 -41.709 15.170 1.00 44.47 212 SER A C 1
ATOM 1659 O O . SER A 1 212 ? -18.981 -41.277 14.069 1.00 44.47 212 SER A O 1
ATOM 1661 N N . SER A 1 213 ? -18.404 -41.639 16.180 1.00 42.06 213 SER A N 1
ATOM 1662 C CA . SER A 1 213 ? -17.497 -42.719 16.665 1.00 42.06 213 SER A CA 1
ATOM 1663 C C . SER A 1 213 ? -16.353 -42.997 15.672 1.00 42.06 213 SER A C 1
ATOM 1665 O O . SER A 1 213 ? -16.641 -43.367 14.547 1.00 42.06 213 SER A O 1
ATOM 1667 N N . GLN A 1 214 ? -15.076 -42.670 15.913 1.00 42.94 214 GLN A N 1
ATOM 1668 C CA . GLN A 1 214 ? -14.063 -43.165 16.876 1.00 42.94 214 GLN A CA 1
ATOM 1669 C C . GLN A 1 214 ? -12.916 -43.816 16.074 1.00 42.94 214 GLN A C 1
ATOM 1671 O O . GLN A 1 214 ? -13.201 -44.674 15.255 1.00 42.94 214 GLN A O 1
ATOM 1676 N N . GLN A 1 215 ? -11.670 -43.437 16.418 1.00 39.53 215 GLN A N 1
ATOM 1677 C CA . GLN A 1 215 ? -10.424 -44.246 16.441 1.00 39.53 215 GLN A CA 1
ATOM 1678 C C . GLN A 1 215 ? -9.941 -44.891 15.115 1.00 39.53 215 GLN A C 1
ATOM 1680 O O . GLN A 1 215 ? -10.721 -45.401 14.336 1.00 39.53 215 GLN A O 1
ATOM 1685 N N . GLY A 1 216 ? -8.656 -44.966 14.766 1.00 35.81 216 GLY A N 1
ATOM 1686 C CA . GLY A 1 216 ? -7.386 -44.643 15.408 1.00 35.81 216 GLY A CA 1
ATOM 1687 C C . GLY A 1 216 ? -6.227 -45.177 14.534 1.00 35.81 216 GLY A C 1
ATOM 1688 O O . GLY A 1 216 ? -6.470 -45.869 13.554 1.00 35.81 216 GLY A O 1
ATOM 1689 N N . GLU A 1 217 ? -4.991 -44.866 14.951 1.00 40.69 217 GLU A N 1
ATOM 1690 C CA . GLU A 1 217 ? -3.698 -45.514 14.604 1.00 40.69 217 GLU A CA 1
ATOM 1691 C C . GLU A 1 217 ? -3.107 -45.303 13.187 1.00 40.69 217 GLU A C 1
ATOM 1693 O O . GLU A 1 217 ? -3.717 -45.614 12.178 1.00 40.69 217 GLU A O 1
ATOM 1698 N N . LYS A 1 218 ? -1.986 -44.572 13.023 1.00 42.41 218 LYS A N 1
ATOM 1699 C CA . LYS A 1 218 ? -0.544 -44.812 13.336 1.00 42.41 218 LYS A CA 1
ATOM 1700 C C . LYS A 1 218 ? 0.209 -45.433 12.149 1.00 42.41 218 LYS A C 1
ATOM 1702 O O . LYS A 1 218 ? 0.016 -46.599 11.866 1.00 42.41 218 LYS A O 1
ATOM 1707 N N . THR A 1 219 ? 1.163 -44.671 11.608 1.00 44.00 219 THR A N 1
ATOM 1708 C CA . THR A 1 219 ? 2.587 -44.993 11.320 1.00 44.00 219 THR A CA 1
ATOM 1709 C C . THR A 1 219 ? 3.161 -43.695 10.725 1.00 44.00 219 THR A C 1
ATOM 1711 O O . THR A 1 219 ? 2.563 -43.142 9.816 1.00 44.00 219 THR A O 1
ATOM 1714 N N . GLY A 1 220 ? 4.199 -43.031 11.223 1.00 37.44 220 GLY A N 1
ATOM 1715 C CA . GLY A 1 220 ? 5.467 -43.549 11.700 1.00 37.44 220 GLY A CA 1
ATOM 1716 C C . GLY A 1 220 ? 6.503 -43.311 10.605 1.00 37.44 220 GLY A C 1
ATOM 1717 O O . GLY A 1 220 ? 6.728 -44.218 9.824 1.00 37.44 220 GLY A O 1
ATOM 1718 N N . ASP A 1 221 ? 7.134 -42.133 10.552 1.00 43.72 221 ASP A N 1
ATOM 1719 C CA . ASP A 1 221 ? 8.480 -42.067 9.982 1.00 43.72 221 ASP A CA 1
ATOM 1720 C C . ASP A 1 221 ? 9.339 -40.952 10.584 1.00 43.72 221 ASP A C 1
ATOM 1722 O O . ASP A 1 221 ? 8.912 -39.816 10.802 1.00 43.72 221 ASP A O 1
ATOM 1726 N N . LYS A 1 222 ? 10.558 -41.350 10.938 1.00 40.88 222 LYS A N 1
ATOM 1727 C CA . LYS A 1 222 ? 11.550 -40.616 11.720 1.00 40.88 222 LYS A CA 1
ATOM 1728 C C . LYS A 1 222 ? 12.632 -40.142 10.758 1.00 40.88 222 LYS A C 1
ATOM 1730 O O . LYS A 1 222 ? 13.359 -40.972 10.231 1.00 40.88 222 LYS A O 1
ATOM 1735 N N . HIS A 1 223 ? 12.868 -38.834 10.655 1.00 45.75 223 HIS A N 1
ATOM 1736 C CA . HIS A 1 223 ? 14.157 -38.343 10.161 1.00 45.75 223 HIS A CA 1
ATOM 1737 C C . HIS A 1 223 ? 14.858 -37.452 11.186 1.00 45.75 223 HIS A C 1
ATOM 1739 O O . HIS A 1 223 ? 14.370 -36.418 11.632 1.00 45.75 223 HIS A O 1
ATOM 1745 N N . LYS A 1 224 ? 16.030 -37.949 11.582 1.00 43.28 224 LYS A N 1
ATOM 1746 C CA . LYS A 1 224 ? 16.943 -37.481 12.619 1.00 43.28 224 LYS A CA 1
ATOM 1747 C C . LYS A 1 224 ? 18.147 -36.835 11.932 1.00 43.28 224 LYS A C 1
ATOM 1749 O O . LYS A 1 224 ? 18.932 -37.541 11.311 1.00 43.28 224 LYS A O 1
ATOM 1754 N N . THR A 1 225 ? 18.350 -35.532 12.102 1.00 48.00 225 THR A N 1
ATOM 1755 C CA . THR A 1 225 ? 19.619 -34.840 11.786 1.00 48.00 225 THR A CA 1
ATOM 1756 C C . THR A 1 225 ? 19.886 -33.819 12.891 1.00 48.00 225 THR A C 1
ATOM 1758 O O . THR A 1 225 ? 19.222 -32.796 12.975 1.00 48.00 225 THR A O 1
ATOM 1761 N N . LYS A 1 226 ? 20.599 -34.214 13.950 1.00 47.31 226 LYS A N 1
ATOM 1762 C CA . LYS A 1 226 ? 22.037 -33.964 14.188 1.00 47.31 226 LYS A CA 1
ATOM 1763 C C . LYS A 1 226 ? 22.456 -32.479 14.115 1.00 47.31 226 LYS A C 1
ATOM 1765 O O . LYS A 1 226 ? 22.846 -31.997 13.064 1.00 47.31 226 LYS A O 1
ATOM 1770 N N . ARG A 1 227 ? 22.541 -31.892 15.319 1.00 40.84 227 ARG A N 1
ATOM 1771 C CA . ARG A 1 227 ? 23.770 -31.357 15.949 1.00 40.84 227 ARG A CA 1
ATOM 1772 C C . ARG A 1 227 ? 24.357 -30.063 15.359 1.00 40.84 227 ARG A C 1
ATOM 1774 O O . ARG A 1 227 ? 24.949 -30.090 14.288 1.00 40.84 227 ARG A O 1
ATOM 1781 N N . LYS A 1 228 ? 24.368 -29.002 16.175 1.00 51.03 228 LYS A N 1
ATOM 1782 C CA . LYS A 1 228 ? 25.572 -28.441 16.834 1.00 51.03 228 LYS A CA 1
ATOM 1783 C C . LYS A 1 228 ? 25.172 -27.206 17.657 1.00 51.03 228 LYS A C 1
ATOM 1785 O O . LYS A 1 228 ? 25.034 -26.116 17.116 1.00 51.03 228 LYS A O 1
ATOM 1790 N N . GLU A 1 229 ? 24.990 -27.409 18.959 1.00 39.81 229 GLU A N 1
ATOM 1791 C CA . GLU A 1 229 ? 25.078 -26.350 19.968 1.00 39.81 229 GLU A CA 1
ATOM 1792 C C . GLU A 1 229 ? 26.557 -26.007 20.167 1.00 39.81 229 GLU A C 1
ATOM 1794 O O . GLU A 1 229 ? 27.383 -26.901 20.366 1.00 39.81 229 GLU A O 1
ATOM 1799 N N . ALA A 1 230 ? 26.887 -24.722 20.073 1.00 47.47 230 ALA A N 1
ATOM 1800 C CA . ALA A 1 230 ? 28.149 -24.182 20.546 1.00 47.47 230 ALA A CA 1
ATOM 1801 C C . ALA A 1 230 ? 27.882 -23.556 21.917 1.00 47.47 230 ALA A C 1
ATOM 1803 O O . ALA A 1 230 ? 27.270 -22.496 22.024 1.00 47.47 230 ALA A O 1
ATOM 1804 N N . VAL A 1 231 ? 28.308 -24.279 22.947 1.00 44.25 231 VAL A N 1
ATOM 1805 C CA . VAL A 1 231 ? 28.470 -23.805 24.318 1.00 44.25 231 VAL A CA 1
ATOM 1806 C C . VAL A 1 231 ? 29.714 -22.918 24.333 1.00 44.25 231 VAL A C 1
ATOM 1808 O O . VAL A 1 231 ? 30.797 -23.380 23.981 1.00 44.25 231 VAL A O 1
ATOM 1811 N N . ILE A 1 232 ? 29.554 -21.647 24.698 1.00 43.41 232 ILE A N 1
ATOM 1812 C CA . ILE A 1 232 ? 30.663 -20.771 25.081 1.00 43.41 232 ILE A CA 1
ATOM 1813 C C . ILE A 1 232 ? 30.573 -20.629 26.595 1.00 43.41 232 ILE A C 1
ATOM 1815 O O . ILE A 1 232 ? 29.756 -19.876 27.116 1.00 43.41 232 ILE A O 1
ATOM 1819 N N . SER A 1 233 ? 31.385 -21.424 27.276 1.00 45.44 233 SER A N 1
ATOM 1820 C CA . SER A 1 233 ? 31.774 -21.259 28.670 1.00 45.44 233 SER A CA 1
ATOM 1821 C C . SER A 1 233 ? 32.966 -20.303 28.717 1.00 45.44 233 SER A C 1
ATOM 1823 O O . SER A 1 233 ? 33.997 -20.582 28.103 1.00 45.44 233 SER A O 1
ATOM 1825 N N . ILE A 1 234 ? 32.809 -19.179 29.413 1.00 45.06 234 ILE A N 1
ATOM 1826 C CA . ILE A 1 234 ? 33.909 -18.320 29.857 1.00 45.06 234 ILE A CA 1
ATOM 1827 C C . ILE A 1 234 ? 33.727 -18.201 31.365 1.00 45.06 234 ILE A C 1
ATOM 1829 O O . ILE A 1 234 ? 32.861 -17.463 31.827 1.00 45.06 234 ILE A O 1
ATOM 1833 N N . ASP A 1 235 ? 34.516 -18.991 32.080 1.00 46.12 235 ASP A N 1
ATOM 1834 C CA . ASP A 1 235 ? 34.806 -18.832 33.497 1.00 46.12 235 ASP A CA 1
ATOM 1835 C C . ASP A 1 235 ? 36.252 -18.343 33.644 1.00 46.12 235 ASP A C 1
ATOM 1837 O O . ASP A 1 235 ? 37.096 -18.602 32.779 1.00 46.12 235 ASP A O 1
ATOM 1841 N N . SER A 1 236 ? 36.478 -17.718 34.798 1.00 46.47 236 SER A N 1
ATOM 1842 C CA . SER A 1 236 ? 37.751 -17.495 35.491 1.00 46.47 236 SER A CA 1
ATOM 1843 C C . SER A 1 236 ? 38.488 -16.177 35.241 1.00 46.47 236 SER A C 1
ATOM 1845 O O . SER A 1 236 ? 39.189 -15.986 34.251 1.00 46.47 236 SER A O 1
ATOM 1847 N N . ASP A 1 237 ? 38.291 -15.285 36.218 1.00 46.47 237 ASP A N 1
ATOM 1848 C CA . ASP A 1 237 ? 39.312 -14.887 37.199 1.00 46.47 237 ASP A CA 1
ATOM 1849 C C . ASP A 1 237 ? 40.691 -14.477 36.662 1.00 46.47 237 ASP A C 1
ATOM 1851 O O . ASP A 1 237 ? 41.501 -15.328 36.301 1.00 46.47 237 ASP A O 1
ATOM 1855 N N . ASP A 1 238 ? 41.003 -13.181 36.764 1.00 52.88 238 ASP A N 1
ATOM 1856 C CA . ASP A 1 238 ? 42.344 -12.772 37.187 1.00 52.88 238 ASP A CA 1
ATOM 1857 C C . ASP A 1 238 ? 42.309 -11.466 37.994 1.00 52.88 238 ASP A C 1
ATOM 1859 O O . ASP A 1 238 ? 41.568 -10.521 37.704 1.00 52.88 238 ASP A O 1
ATOM 1863 N N . GLU A 1 239 ? 43.099 -11.500 39.054 1.00 53.75 239 GLU A N 1
ATOM 1864 C CA . GLU A 1 239 ? 43.252 -10.562 40.152 1.00 53.75 239 GLU A CA 1
ATOM 1865 C C . GLU A 1 239 ? 44.167 -9.377 39.788 1.00 53.75 239 GLU A C 1
ATOM 1867 O O . GLU A 1 239 ? 45.041 -9.472 38.935 1.00 53.75 239 GLU A O 1
ATOM 1872 N N . SER A 1 240 ? 44.049 -8.310 40.585 1.00 48.91 240 SER A N 1
ATOM 1873 C CA . SER A 1 240 ? 45.127 -7.372 40.946 1.00 48.91 240 SER A CA 1
ATOM 1874 C C . SER A 1 240 ? 45.708 -6.430 39.878 1.00 48.91 240 SER A C 1
ATOM 1876 O O . SER A 1 240 ? 46.516 -6.808 39.038 1.00 48.91 240 SER A O 1
ATOM 1878 N N . ALA A 1 241 ? 45.453 -5.128 40.051 1.00 49.56 241 ALA A N 1
ATOM 1879 C CA . ALA A 1 241 ? 46.506 -4.183 40.451 1.00 49.56 241 ALA A CA 1
ATOM 1880 C C . ALA A 1 241 ? 45.946 -2.762 40.615 1.00 49.56 241 ALA A C 1
ATOM 1882 O O . ALA A 1 241 ? 45.393 -2.166 39.689 1.00 49.56 241 ALA A O 1
ATOM 1883 N N . ASP A 1 242 ? 46.155 -2.226 41.813 1.00 49.81 242 ASP A N 1
ATOM 1884 C CA . ASP A 1 242 ? 45.999 -0.828 42.184 1.00 49.81 242 ASP A CA 1
ATOM 1885 C C . ASP A 1 242 ? 46.786 0.116 41.264 1.00 49.81 242 ASP A C 1
ATOM 1887 O O . ASP A 1 242 ? 47.964 -0.092 40.966 1.00 49.81 242 ASP A O 1
ATOM 1891 N N . GLY A 1 243 ? 46.144 1.211 40.865 1.00 40.91 243 GLY A N 1
ATOM 1892 C CA . GLY A 1 243 ? 46.790 2.287 40.126 1.00 40.91 243 GLY A CA 1
ATOM 1893 C C . GLY A 1 243 ? 45.934 3.544 40.106 1.00 40.91 243 GLY A C 1
ATOM 1894 O O . GLY A 1 243 ? 45.161 3.757 39.177 1.00 40.91 243 GLY A O 1
ATOM 1895 N N . GLU A 1 244 ? 46.081 4.383 41.133 1.00 49.34 244 GLU A N 1
ATOM 1896 C CA . GLU A 1 244 ? 45.587 5.764 41.157 1.00 49.34 244 GLU A CA 1
ATOM 1897 C C . GLU A 1 244 ? 46.102 6.570 39.947 1.00 49.34 244 GLU A C 1
ATOM 1899 O O . GLU A 1 244 ? 47.317 6.671 39.749 1.00 49.34 244 GLU A O 1
ATOM 1904 N N . PRO A 1 245 ? 45.233 7.293 39.217 1.00 48.81 245 PRO A N 1
ATOM 1905 C CA . PRO A 1 245 ? 45.657 8.453 38.454 1.00 48.81 245 PRO A CA 1
ATOM 1906 C C . PRO A 1 245 ? 45.180 9.743 39.131 1.00 48.81 245 PRO A C 1
ATOM 1908 O O . PRO A 1 245 ? 43.992 10.060 39.196 1.00 48.81 245 PRO A O 1
ATOM 1911 N N . LYS A 1 246 ? 46.160 10.520 39.600 1.00 43.81 246 LYS A N 1
ATOM 1912 C CA . LYS A 1 246 ? 46.022 11.890 40.106 1.00 43.81 246 LYS A CA 1
ATOM 1913 C C . LYS A 1 246 ? 45.294 12.779 39.089 1.00 43.81 246 LYS A C 1
ATOM 1915 O O . LYS A 1 246 ? 45.794 13.012 37.990 1.00 43.81 246 LYS A O 1
ATOM 1920 N N . SER A 1 247 ? 44.150 13.334 39.484 1.00 41.91 247 SER A N 1
ATOM 1921 C CA . SER A 1 247 ? 43.410 14.337 38.718 1.00 41.91 247 SER A CA 1
ATOM 1922 C C . SER A 1 247 ? 43.813 15.756 39.132 1.00 41.91 247 SER A C 1
ATOM 1924 O O . SER A 1 247 ? 43.393 16.249 40.178 1.00 41.91 247 SER A O 1
ATOM 1926 N N . THR A 1 248 ? 44.575 16.451 38.287 1.00 47.16 248 THR A N 1
ATOM 1927 C CA . THR A 1 248 ? 44.699 17.915 38.331 1.00 47.16 248 THR A CA 1
ATOM 1928 C C . THR A 1 248 ? 44.634 18.488 36.914 1.00 47.16 248 THR A C 1
ATOM 1930 O O . THR A 1 248 ? 45.513 18.268 36.090 1.00 47.16 248 THR A O 1
ATOM 1933 N N . SER A 1 249 ? 43.569 19.232 36.604 1.00 45.06 249 SER A N 1
ATOM 1934 C CA . SER A 1 249 ? 43.623 20.417 35.725 1.00 45.06 249 SER A CA 1
ATOM 1935 C C . SER A 1 249 ? 42.261 21.111 35.634 1.00 45.06 249 SER A C 1
ATOM 1937 O O . SER A 1 249 ? 41.396 20.843 34.807 1.00 45.06 249 SER A O 1
ATOM 1939 N N . ASN A 1 250 ? 42.113 22.049 36.560 1.00 48.31 250 ASN A N 1
ATOM 1940 C CA . ASN A 1 250 ? 41.538 23.378 36.399 1.00 48.31 250 ASN A CA 1
ATOM 1941 C C . ASN A 1 250 ? 41.241 23.788 34.934 1.00 48.31 250 ASN A C 1
ATOM 1943 O O . ASN A 1 250 ? 42.161 24.110 34.183 1.00 48.31 250 ASN A O 1
ATOM 1947 N N . THR A 1 251 ? 39.962 23.842 34.543 1.00 40.91 251 THR A N 1
ATOM 1948 C CA . THR A 1 251 ? 39.542 24.505 33.296 1.00 40.91 251 THR A CA 1
ATOM 1949 C C . THR A 1 251 ? 38.497 25.571 33.617 1.00 40.91 251 THR A C 1
ATOM 1951 O O . THR A 1 251 ? 37.343 25.273 33.916 1.00 40.91 251 THR A O 1
ATOM 1954 N N . LYS A 1 252 ? 38.945 26.830 33.591 1.00 43.44 252 LYS A N 1
ATOM 1955 C CA . LYS A 1 252 ? 38.144 28.048 33.769 1.00 43.44 252 LYS A CA 1
ATOM 1956 C C . LYS A 1 252 ? 37.042 28.130 32.709 1.00 43.44 252 LYS A C 1
ATOM 1958 O O . LYS A 1 252 ? 37.326 28.076 31.513 1.00 43.44 252 LYS A O 1
ATOM 1963 N N . SER A 1 253 ? 35.799 28.317 33.148 1.00 45.38 253 SER A N 1
ATOM 1964 C CA . SER A 1 253 ? 34.661 28.597 32.276 1.00 45.38 253 SER A CA 1
ATOM 1965 C C . SER A 1 253 ? 34.755 30.016 31.708 1.00 45.38 253 SER A C 1
ATOM 1967 O O . SER A 1 253 ? 34.619 30.990 32.442 1.00 45.38 253 SER A O 1
ATOM 1969 N N . ASN A 1 254 ? 34.936 30.128 30.395 1.00 50.47 254 ASN A N 1
ATOM 1970 C CA . ASN A 1 254 ? 34.631 31.336 29.631 1.00 50.47 254 ASN A CA 1
ATOM 1971 C C . ASN A 1 254 ? 33.283 31.110 28.951 1.00 50.47 254 ASN A C 1
ATOM 1973 O O . ASN A 1 254 ? 33.220 30.489 27.891 1.00 50.47 254 ASN A O 1
ATOM 1977 N N . ASN A 1 255 ? 32.205 31.564 29.587 1.00 49.72 255 ASN A N 1
ATOM 1978 C CA . ASN A 1 255 ? 30.844 31.355 29.105 1.00 49.72 255 ASN A CA 1
ATOM 1979 C C . ASN A 1 255 ? 30.101 32.687 28.952 1.00 49.72 255 ASN A C 1
ATOM 1981 O O . ASN A 1 255 ? 28.987 32.811 29.423 1.00 49.72 255 ASN A O 1
ATOM 1985 N N . ASP A 1 256 ? 30.720 33.672 28.294 1.00 49.38 256 ASP A N 1
ATOM 1986 C CA . ASP A 1 256 ? 30.091 34.969 28.008 1.00 49.38 256 ASP A CA 1
ATOM 1987 C C . ASP A 1 256 ? 30.598 35.563 26.684 1.00 49.38 256 ASP A C 1
ATOM 1989 O O . ASP A 1 256 ? 31.351 36.534 26.701 1.00 49.38 256 ASP A O 1
ATOM 1993 N N . LYS A 1 257 ? 30.232 34.999 25.511 1.00 48.28 257 LYS A N 1
ATOM 1994 C CA . LYS A 1 257 ? 30.311 35.779 24.246 1.00 48.28 257 LYS A CA 1
ATOM 1995 C C . LYS A 1 257 ? 29.635 35.249 22.970 1.00 48.28 257 LYS A C 1
ATOM 1997 O O . LYS A 1 257 ? 30.141 35.511 21.884 1.00 48.28 257 LYS A O 1
ATOM 2002 N N . TRP A 1 258 ? 28.481 34.582 23.027 1.00 45.75 258 TRP A N 1
ATOM 2003 C CA . TRP A 1 258 ? 27.766 34.227 21.783 1.00 45.75 258 TRP A CA 1
ATOM 2004 C C . TRP A 1 258 ? 26.257 34.480 21.864 1.00 45.75 258 TRP A C 1
ATOM 2006 O O . TRP A 1 258 ? 25.452 33.558 21.808 1.00 45.75 258 TRP A O 1
ATOM 2016 N N . LYS A 1 259 ? 25.855 35.756 21.946 1.00 46.53 259 LYS A N 1
ATOM 2017 C CA . LYS A 1 259 ? 24.506 36.179 21.531 1.00 46.53 259 LYS A CA 1
ATOM 2018 C C . LYS A 1 259 ? 24.504 36.350 20.008 1.00 46.53 259 LYS A C 1
ATOM 2020 O O . LYS A 1 259 ? 24.707 37.448 19.501 1.00 46.53 259 LYS A O 1
ATOM 2025 N N . ILE A 1 260 ? 24.326 35.250 19.275 1.00 48.34 260 ILE A N 1
ATOM 2026 C CA . ILE A 1 260 ? 23.993 35.302 17.845 1.00 48.34 260 ILE A CA 1
ATOM 2027 C C . ILE A 1 260 ? 22.488 35.548 17.756 1.00 48.34 260 ILE A C 1
ATOM 2029 O O . ILE A 1 260 ? 21.686 34.689 18.117 1.00 48.34 260 ILE A O 1
ATOM 2033 N N . VAL A 1 261 ? 22.112 36.738 17.295 1.00 49.28 261 VAL A N 1
ATOM 2034 C CA . VAL A 1 261 ? 20.727 37.115 17.002 1.00 49.28 261 VAL A CA 1
ATOM 2035 C C . VAL A 1 261 ? 20.276 36.334 15.761 1.00 49.28 261 VAL A C 1
ATOM 2037 O O . VAL A 1 261 ? 20.469 36.776 14.630 1.00 49.28 261 VAL A O 1
ATOM 2040 N N . LEU A 1 262 ? 19.715 35.135 15.955 1.00 49.28 262 LEU A N 1
ATOM 2041 C CA . LEU A 1 262 ? 19.040 34.399 14.884 1.00 49.28 262 LEU A CA 1
ATOM 2042 C C . LEU A 1 262 ? 17.691 35.060 14.604 1.00 49.28 262 LEU A C 1
ATOM 2044 O O . LEU A 1 262 ? 16.678 34.759 15.230 1.00 49.28 262 LEU A O 1
ATOM 2048 N N . SER A 1 263 ? 17.687 35.965 13.630 1.00 54.28 263 SER A N 1
ATOM 2049 C CA . SER A 1 263 ? 16.440 36.433 13.032 1.00 54.28 263 SER A CA 1
ATOM 2050 C C . SER A 1 263 ? 15.752 35.254 12.323 1.00 54.28 263 SER A C 1
ATOM 2052 O O . SER A 1 263 ? 16.420 34.529 11.579 1.00 54.28 263 SER A O 1
ATOM 2054 N N . PRO A 1 264 ? 14.444 35.019 12.537 1.00 54.22 264 PRO A N 1
ATOM 2055 C CA . PRO A 1 264 ? 13.735 33.900 11.929 1.00 54.22 264 PRO A CA 1
ATOM 2056 C C . PRO A 1 264 ? 13.742 34.024 10.402 1.00 54.22 264 PRO A C 1
ATOM 2058 O O . PRO A 1 264 ? 13.273 35.018 9.845 1.00 54.22 264 PRO A O 1
ATOM 2061 N N . LEU A 1 265 ? 14.277 32.998 9.733 1.00 55.03 265 LEU A N 1
ATOM 2062 C CA . LEU A 1 265 ? 14.364 32.929 8.276 1.00 55.03 265 LEU A CA 1
ATOM 2063 C C . LEU A 1 265 ? 12.957 33.069 7.653 1.00 55.03 265 LEU A C 1
ATOM 2065 O O . LEU A 1 265 ? 12.026 32.373 8.077 1.00 55.03 265 LEU A O 1
ATOM 2069 N N . PRO A 1 266 ? 12.777 33.935 6.638 1.00 64.88 266 PRO A N 1
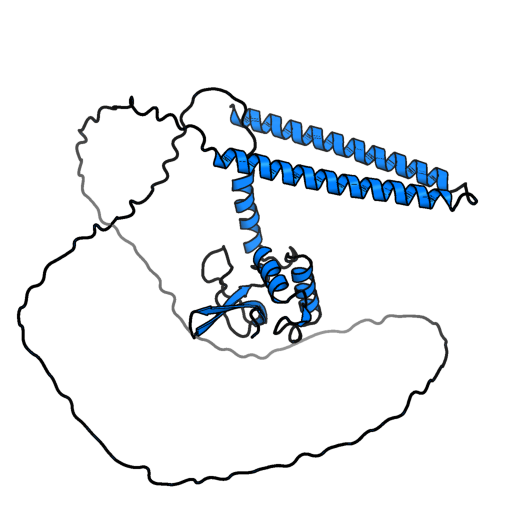ATOM 2070 C CA . PRO A 1 266 ? 11.466 34.263 6.066 1.00 64.88 266 PRO A CA 1
ATOM 2071 C C . PRO A 1 266 ? 10.722 33.055 5.464 1.00 64.88 266 PRO A C 1
ATOM 2073 O O . PRO A 1 266 ? 9.495 33.072 5.365 1.00 64.88 266 PRO A O 1
ATOM 2076 N N . GLU A 1 267 ? 11.426 31.970 5.136 1.00 65.31 267 GLU A N 1
ATOM 2077 C CA . GLU A 1 267 ? 10.851 30.750 4.551 1.00 65.31 267 GLU A CA 1
ATOM 2078 C C . GLU A 1 267 ? 9.876 30.010 5.482 1.00 65.31 267 GLU A C 1
ATOM 2080 O O . GLU A 1 267 ? 8.900 29.418 5.016 1.00 65.31 267 GLU A O 1
ATOM 2085 N N . ILE A 1 268 ? 10.063 30.093 6.803 1.00 68.12 268 ILE A N 1
ATOM 2086 C CA . ILE A 1 268 ? 9.209 29.382 7.771 1.00 68.12 268 ILE A CA 1
ATOM 2087 C C . ILE A 1 268 ? 7.821 30.036 7.873 1.00 68.12 268 ILE A C 1
ATOM 2089 O O . ILE A 1 268 ? 6.811 29.346 8.044 1.00 68.12 268 ILE A O 1
ATOM 2093 N N . LYS A 1 269 ? 7.738 31.363 7.704 1.00 71.12 269 LYS A N 1
ATOM 2094 C CA . LYS A 1 269 ? 6.462 32.099 7.740 1.00 71.12 269 LYS A CA 1
ATOM 2095 C C . LYS A 1 269 ? 5.567 31.728 6.555 1.00 71.12 269 LYS A C 1
ATOM 2097 O O . LYS A 1 269 ? 4.367 31.520 6.730 1.00 71.12 269 LYS A O 1
ATOM 2102 N N . ASN A 1 270 ? 6.155 31.551 5.373 1.00 82.81 270 ASN A N 1
ATOM 2103 C CA . ASN A 1 270 ? 5.409 31.181 4.171 1.00 82.81 270 ASN A CA 1
ATOM 2104 C C . ASN A 1 270 ? 4.780 29.786 4.283 1.00 82.81 270 ASN A C 1
ATOM 2106 O O . ASN A 1 270 ? 3.636 29.591 3.873 1.00 82.81 270 ASN A O 1
ATOM 2110 N N . TRP A 1 271 ? 5.482 28.831 4.899 1.00 80.50 271 TRP A N 1
ATOM 2111 C CA . TRP A 1 271 ? 4.958 27.477 5.079 1.00 80.50 271 TRP A CA 1
ATOM 2112 C C . TRP A 1 271 ? 3.765 27.422 6.044 1.00 80.50 271 TRP A C 1
ATOM 2114 O O . TRP A 1 271 ? 2.786 26.722 5.779 1.00 80.50 271 TRP A O 1
ATOM 2124 N N . ARG A 1 272 ? 3.810 28.197 7.138 1.00 80.00 272 ARG A N 1
ATOM 2125 C CA . ARG A 1 272 ? 2.695 28.299 8.093 1.00 80.00 272 ARG A CA 1
ATOM 2126 C C . ARG A 1 272 ? 1.441 28.864 7.417 1.00 80.00 272 ARG A C 1
ATOM 2128 O O . ARG A 1 272 ? 0.376 28.260 7.524 1.00 80.00 272 ARG A O 1
ATOM 2135 N N . ASN A 1 273 ? 1.592 29.952 6.662 1.00 86.62 273 ASN A N 1
ATOM 2136 C CA . ASN A 1 273 ? 0.479 30.589 5.953 1.00 86.62 273 ASN A CA 1
ATOM 2137 C C . ASN A 1 273 ? -0.127 29.666 4.883 1.00 86.62 273 ASN A C 1
ATOM 2139 O O . ASN A 1 273 ? -1.344 29.592 4.737 1.00 86.62 273 ASN A O 1
ATOM 2143 N N . GLU A 1 274 ? 0.704 28.915 4.159 1.00 89.19 274 GLU A N 1
ATOM 2144 C CA . GLU A 1 274 ? 0.232 27.963 3.148 1.00 89.19 274 GLU A CA 1
ATOM 2145 C C . GLU A 1 274 ? -0.535 26.786 3.767 1.00 89.19 274 GLU A C 1
ATOM 2147 O O . GLU A 1 274 ? -1.553 26.343 3.231 1.00 89.19 274 GLU A O 1
ATOM 2152 N N . ARG A 1 275 ? -0.086 26.288 4.925 1.00 86.44 275 ARG A N 1
ATOM 2153 C CA . ARG A 1 275 ? -0.801 25.237 5.658 1.00 86.44 275 ARG A CA 1
ATOM 2154 C C . ARG A 1 275 ? -2.157 25.727 6.164 1.00 86.44 275 ARG A C 1
ATOM 2156 O O . ARG A 1 275 ? -3.133 24.988 6.054 1.00 86.44 275 ARG A O 1
ATOM 2163 N N . GLN A 1 276 ? -2.221 26.961 6.659 1.00 90.00 276 GLN A N 1
ATOM 2164 C CA . GLN A 1 276 ? -3.467 27.573 7.112 1.00 90.00 276 GLN A CA 1
ATOM 2165 C C . GLN A 1 276 ? -4.468 27.745 5.960 1.00 90.00 276 GLN A C 1
ATOM 2167 O O . GLN A 1 276 ? -5.599 27.283 6.079 1.00 90.00 276 GLN A O 1
ATOM 2172 N N . ARG A 1 277 ? -4.031 28.238 4.791 1.00 91.88 277 ARG A N 1
ATOM 2173 C CA . ARG A 1 277 ? -4.901 28.327 3.602 1.00 91.88 277 ARG A CA 1
ATOM 2174 C C . ARG A 1 277 ? -5.454 26.978 3.146 1.00 91.88 277 ARG A C 1
ATOM 2176 O O . ARG A 1 277 ? -6.571 26.911 2.640 1.00 91.88 277 ARG A O 1
ATOM 2183 N N . ARG A 1 278 ? -4.681 25.892 3.271 1.00 88.69 278 ARG A N 1
ATOM 2184 C CA . ARG A 1 278 ? -5.182 24.545 2.937 1.00 88.69 278 ARG A CA 1
ATOM 2185 C C . ARG A 1 278 ? -6.243 24.075 3.921 1.00 88.69 278 ARG A C 1
ATOM 2187 O O . ARG A 1 278 ? -7.219 23.480 3.480 1.00 88.69 278 ARG A O 1
ATOM 2194 N N . ALA A 1 279 ? -6.062 24.355 5.211 1.00 87.50 279 ALA A N 1
ATOM 2195 C CA . ALA A 1 279 ? -7.056 24.034 6.229 1.00 87.50 279 ALA A CA 1
ATOM 2196 C C . ALA A 1 279 ? -8.361 24.821 6.005 1.00 87.50 279 ALA A C 1
ATOM 2198 O O . ALA A 1 279 ? -9.434 24.223 5.992 1.00 87.50 279 ALA A O 1
ATOM 2199 N N . GLU A 1 280 ? -8.273 26.122 5.725 1.00 90.56 280 GLU A N 1
ATOM 2200 C CA . GLU A 1 280 ? -9.437 26.969 5.426 1.00 90.56 280 GLU A CA 1
ATOM 2201 C C . GLU A 1 280 ? -10.199 26.462 4.189 1.00 90.56 280 GLU A C 1
ATOM 2203 O O . GLU A 1 280 ? -11.397 26.214 4.271 1.00 90.56 280 GLU A O 1
ATOM 2208 N N . LYS A 1 281 ? -9.496 26.116 3.098 1.00 92.62 281 LYS A N 1
ATOM 2209 C CA . LYS A 1 281 ? -10.127 25.514 1.905 1.00 92.62 281 LYS A CA 1
ATOM 2210 C C . LYS A 1 281 ? -10.866 24.206 2.190 1.00 92.62 281 LYS A C 1
ATOM 2212 O O . LYS A 1 281 ? -11.890 23.933 1.566 1.00 92.62 281 LYS A O 1
ATOM 2217 N N . THR A 1 282 ? -10.347 23.368 3.090 1.00 90.50 282 THR A N 1
ATOM 2218 C CA . THR A 1 282 ? -11.048 22.130 3.466 1.00 90.50 282 THR A CA 1
ATOM 2219 C C . THR A 1 282 ? -12.301 22.405 4.290 1.00 90.50 282 THR A C 1
ATOM 2221 O O . THR A 1 282 ? -13.301 21.721 4.096 1.00 90.50 282 THR A O 1
ATOM 2224 N N . ILE A 1 283 ? -12.275 23.419 5.159 1.00 90.19 283 ILE A N 1
ATOM 2225 C CA . ILE A 1 283 ? -13.438 23.828 5.954 1.00 90.19 283 ILE A CA 1
ATOM 2226 C C . ILE A 1 283 ? -14.530 24.395 5.039 1.00 90.19 283 ILE A C 1
ATOM 2228 O O . ILE A 1 283 ? -15.689 23.993 5.160 1.00 90.19 283 ILE A O 1
ATOM 2232 N N . ASP A 1 284 ? -14.162 25.243 4.078 1.00 91.25 284 ASP A N 1
ATOM 2233 C CA . ASP A 1 284 ? -15.102 25.805 3.102 1.00 91.25 284 ASP A CA 1
ATOM 2234 C C . ASP A 1 284 ? -15.748 24.700 2.254 1.00 91.25 284 ASP A C 1
ATOM 2236 O O . ASP A 1 284 ? -16.971 24.629 2.149 1.00 91.25 284 ASP A O 1
ATOM 2240 N N . SER A 1 285 ? -14.948 23.750 1.751 1.00 93.25 285 SER A N 1
ATOM 2241 C CA . SER A 1 285 ? -15.457 22.619 0.965 1.00 93.25 285 SER A CA 1
ATOM 2242 C C . SER A 1 285 ? -16.433 21.734 1.747 1.00 93.25 285 SER A C 1
ATOM 2244 O O . SER A 1 285 ? -17.423 21.277 1.180 1.00 93.25 285 SER A O 1
ATOM 2246 N N . VAL A 1 286 ? -16.174 21.474 3.033 1.00 90.75 286 VAL A N 1
ATOM 2247 C CA . VAL A 1 286 ? -17.096 20.700 3.882 1.00 90.75 286 VAL A CA 1
ATOM 2248 C C . VAL A 1 286 ? -18.381 21.488 4.139 1.00 90.75 286 VAL A C 1
ATOM 2250 O O . VAL A 1 286 ? -19.470 20.918 4.103 1.00 90.75 286 VAL A O 1
ATOM 2253 N N . THR A 1 287 ? -18.269 22.798 4.352 1.00 93.81 287 THR A N 1
ATOM 2254 C CA . THR A 1 287 ? -19.421 23.677 4.583 1.00 93.81 287 THR A CA 1
ATOM 2255 C C . THR A 1 287 ? -20.331 23.744 3.355 1.00 93.81 287 THR A C 1
ATOM 2257 O O . THR A 1 287 ? -21.552 23.693 3.498 1.00 93.81 287 THR A O 1
ATOM 2260 N N . ASP A 1 288 ? -19.763 23.781 2.150 1.00 92.62 288 ASP A N 1
ATOM 2261 C CA . ASP A 1 288 ? -20.533 23.752 0.904 1.00 92.62 288 ASP A CA 1
ATOM 2262 C C . ASP A 1 288 ? -21.262 22.419 0.713 1.00 92.62 288 ASP A C 1
ATOM 2264 O O . ASP A 1 288 ? -22.449 22.409 0.386 1.00 92.62 288 ASP A O 1
ATOM 2268 N N . ILE A 1 289 ? -20.605 21.290 1.006 1.00 90.81 289 ILE A N 1
ATOM 2269 C CA . ILE A 1 289 ? -21.258 19.972 0.976 1.00 90.81 289 ILE A CA 1
ATOM 2270 C C . ILE A 1 289 ? -22.448 19.946 1.945 1.00 90.81 289 ILE A C 1
ATOM 2272 O O . ILE A 1 289 ? -23.542 19.532 1.559 1.00 90.81 289 ILE A O 1
ATOM 2276 N N . LEU A 1 290 ? -22.284 20.447 3.172 1.00 90.31 290 LEU A N 1
ATOM 2277 C CA . LEU A 1 290 ? -23.377 20.502 4.148 1.00 90.31 290 LEU A CA 1
ATOM 2278 C C . LEU A 1 290 ? -24.545 21.374 3.665 1.00 90.31 290 LEU A C 1
ATOM 2280 O O . LEU A 1 290 ? -25.691 20.937 3.743 1.00 90.31 290 LEU A O 1
ATOM 2284 N N . LYS A 1 291 ? -24.274 22.544 3.075 1.00 92.88 291 LYS A N 1
ATOM 2285 C CA . LYS A 1 291 ? -25.320 23.402 2.490 1.00 92.88 291 LYS A CA 1
ATOM 2286 C C . LYS A 1 291 ? -26.054 22.725 1.331 1.00 92.88 291 LYS A C 1
ATOM 2288 O O . LYS A 1 291 ? -27.271 22.848 1.218 1.00 92.88 291 LYS A O 1
ATOM 2293 N N . THR A 1 292 ? -25.346 21.991 0.467 1.00 91.06 292 THR A N 1
ATOM 2294 C CA . THR A 1 292 ? -25.999 21.251 -0.629 1.00 91.06 292 THR A CA 1
ATOM 2295 C C . THR A 1 292 ? -26.922 20.147 -0.110 1.00 91.06 292 THR A C 1
ATOM 2297 O O . THR A 1 292 ? -28.009 19.955 -0.656 1.00 91.06 292 THR A O 1
ATOM 2300 N N . LEU A 1 293 ? -26.546 19.476 0.984 1.00 87.38 293 LEU A N 1
ATOM 2301 C CA . LEU A 1 293 ? -27.384 18.473 1.643 1.00 87.38 293 LEU A CA 1
ATOM 2302 C C . LEU A 1 293 ? -28.614 19.103 2.318 1.00 87.38 293 LEU A C 1
ATOM 2304 O O . LEU A 1 293 ? -29.720 18.574 2.193 1.00 87.38 293 LEU A O 1
ATOM 2308 N N . GLU A 1 294 ? -28.459 20.258 2.970 1.00 88.94 294 GLU A N 1
ATOM 2309 C CA . GLU A 1 294 ? -29.586 21.010 3.542 1.00 88.94 294 GLU A CA 1
ATOM 2310 C C . GLU A 1 294 ? -30.590 21.425 2.454 1.00 88.94 294 GLU A C 1
ATOM 2312 O O . GLU A 1 294 ? -31.792 21.194 2.592 1.00 88.94 294 GLU A O 1
ATOM 2317 N N . ASN A 1 295 ? -30.113 21.922 1.312 1.00 84.00 295 ASN A N 1
ATOM 2318 C CA . ASN A 1 295 ? -30.993 22.302 0.205 1.00 84.00 295 ASN A CA 1
ATOM 2319 C C . ASN A 1 295 ? -31.682 21.087 -0.443 1.00 84.00 295 ASN A C 1
ATOM 2321 O O . ASN A 1 295 ? -32.876 21.139 -0.736 1.00 84.00 295 ASN A O 1
ATOM 2325 N N . SER A 1 296 ? -30.972 19.965 -0.613 1.00 81.06 296 SER A N 1
ATOM 2326 C CA . SER A 1 296 ? -31.552 18.735 -1.175 1.00 81.06 296 SER A CA 1
ATOM 2327 C C . SER A 1 296 ? -32.654 18.144 -0.290 1.00 81.06 296 SER A C 1
ATOM 2329 O O . SER A 1 296 ? -33.645 17.606 -0.797 1.00 81.06 296 SER A O 1
ATOM 2331 N N . THR A 1 297 ? -32.502 18.230 1.034 1.00 76.06 297 THR A N 1
ATOM 2332 C CA . THR A 1 297 ? -33.525 17.755 1.977 1.00 76.06 297 THR A CA 1
ATOM 2333 C C . THR A 1 297 ? -34.744 18.680 1.992 1.00 76.06 297 THR A C 1
ATOM 2335 O O . THR A 1 297 ? -35.870 18.183 1.980 1.00 76.06 297 THR A O 1
ATOM 2338 N N . ALA A 1 298 ? -34.549 20.000 1.890 1.00 75.19 298 ALA A N 1
ATOM 2339 C CA . ALA A 1 298 ? -35.643 20.965 1.774 1.00 75.19 298 ALA A CA 1
ATOM 2340 C C . ALA A 1 298 ? -36.501 20.748 0.510 1.00 75.19 298 ALA A C 1
ATOM 2342 O O . ALA A 1 298 ? -37.729 20.754 0.597 1.00 75.19 298 ALA A O 1
ATOM 2343 N N . THR A 1 299 ? -35.883 20.484 -0.650 1.00 72.81 299 THR A N 1
ATOM 2344 C CA . THR A 1 299 ? -36.617 20.212 -1.902 1.00 72.81 299 THR A CA 1
ATOM 2345 C C . THR A 1 299 ? -37.389 18.892 -1.847 1.00 72.81 299 THR A C 1
ATOM 2347 O O . THR A 1 299 ? -38.512 18.812 -2.342 1.00 72.81 299 THR A O 1
ATOM 2350 N N . THR A 1 300 ? -36.838 17.869 -1.188 1.00 69.69 300 THR A N 1
ATOM 2351 C CA . THR A 1 300 ? -37.517 16.570 -1.045 1.00 69.69 300 THR A CA 1
ATOM 2352 C C . THR A 1 300 ? -38.778 16.686 -0.179 1.00 69.69 300 THR A C 1
ATOM 2354 O O . THR A 1 300 ? -39.792 16.059 -0.475 1.00 69.69 300 THR A O 1
ATOM 2357 N N . MET A 1 301 ? -38.762 17.541 0.849 1.00 61.94 301 MET A N 1
ATOM 2358 C CA . MET A 1 301 ? -39.896 17.706 1.768 1.00 61.94 301 MET A CA 1
ATOM 2359 C C . MET A 1 301 ? -41.073 18.508 1.192 1.00 61.94 301 MET A C 1
ATOM 2361 O O . MET A 1 301 ? -42.191 18.371 1.685 1.00 61.94 301 MET A O 1
ATOM 2365 N N . GLN A 1 302 ? -40.873 19.299 0.133 1.00 61.41 302 GLN A N 1
ATOM 2366 C CA . GLN A 1 302 ? -41.965 20.045 -0.511 1.00 61.41 302 GLN A CA 1
ATOM 2367 C C . GLN A 1 302 ? -42.817 19.181 -1.459 1.00 61.41 302 GLN A C 1
ATOM 2369 O O . GLN A 1 302 ? -43.947 19.554 -1.765 1.00 61.41 302 GLN A O 1
ATOM 2374 N N . SER A 1 303 ? -42.327 18.006 -1.876 1.00 58.38 303 SER A N 1
ATOM 2375 C CA . SER A 1 303 ? -43.017 17.138 -2.847 1.00 58.38 303 SER A CA 1
ATOM 2376 C C . SER A 1 303 ? -43.965 16.099 -2.213 1.00 58.38 303 SER A C 1
ATOM 2378 O O . SER A 1 303 ? -44.768 15.485 -2.907 1.00 58.38 303 SER A O 1
ATOM 2380 N N . THR A 1 304 ? -43.944 15.906 -0.886 1.00 56.97 304 THR A N 1
ATOM 2381 C CA . THR A 1 304 ? -44.724 14.846 -0.200 1.00 56.97 304 THR A CA 1
ATOM 2382 C C . THR A 1 304 ? -45.806 15.371 0.754 1.00 56.97 304 THR A C 1
ATOM 2384 O O . THR A 1 304 ? -46.183 14.703 1.716 1.00 56.97 304 THR A O 1
ATOM 2387 N N . SER A 1 305 ? -46.339 16.566 0.486 1.00 52.56 305 SER A N 1
ATOM 2388 C CA . SER A 1 305 ? -47.281 17.316 1.344 1.00 52.56 305 SER A CA 1
ATOM 2389 C C . SER A 1 305 ? -48.652 16.643 1.619 1.00 52.56 305 SER A C 1
ATOM 2391 O O . SER A 1 305 ? -49.444 17.163 2.397 1.00 52.56 305 SER A O 1
ATOM 2393 N N . SER A 1 306 ? -48.967 15.469 1.055 1.00 52.97 306 SER A N 1
ATOM 2394 C CA . SER A 1 306 ? -50.309 14.863 1.193 1.00 52.97 306 SER A CA 1
ATOM 2395 C C . SER A 1 306 ? -50.451 13.755 2.256 1.00 52.97 306 SER A C 1
ATOM 2397 O O . SER A 1 306 ? -51.554 13.240 2.429 1.00 52.97 306 SER A O 1
ATOM 2399 N N . CYS A 1 307 ? -49.397 13.386 2.997 1.00 55.78 307 CYS A N 1
ATOM 2400 C CA . CYS A 1 307 ? -49.440 12.270 3.964 1.00 55.78 307 CYS A CA 1
ATOM 2401 C C . CYS A 1 307 ? -48.874 12.673 5.343 1.00 55.78 307 CYS A C 1
ATOM 2403 O O . CYS A 1 307 ? -47.910 12.092 5.843 1.00 55.78 307 CYS A O 1
ATOM 2405 N N . ILE A 1 308 ? -49.425 13.727 5.954 1.00 59.19 308 ILE A N 1
ATOM 2406 C CA . ILE A 1 308 ? -48.868 14.363 7.161 1.00 59.19 308 ILE A CA 1
ATOM 2407 C C . ILE A 1 308 ? -49.520 13.788 8.425 1.00 59.19 308 ILE A C 1
ATOM 2409 O O . ILE A 1 308 ? -50.474 14.338 8.966 1.00 59.19 308 ILE A O 1
ATOM 2413 N N . SER A 1 309 ? -48.992 12.680 8.933 1.00 61.09 309 SER A N 1
ATOM 2414 C CA . SER A 1 309 ? -49.208 12.253 10.327 1.00 61.09 309 SER A CA 1
ATOM 2415 C C . SER A 1 309 ? -47.979 11.550 10.922 1.00 61.09 309 SER A C 1
ATOM 2417 O O . SER A 1 309 ? -47.503 12.029 11.949 1.00 61.09 309 SER A O 1
ATOM 2419 N N . PRO A 1 310 ? -47.337 10.559 10.264 1.00 62.72 310 PRO A N 1
ATOM 2420 C CA . PRO A 1 310 ? -46.118 9.936 10.812 1.00 62.72 310 PRO A CA 1
ATOM 2421 C C . PRO A 1 310 ? -44.870 10.840 10.749 1.00 62.72 310 PRO A C 1
ATOM 2423 O O . PRO A 1 310 ? -43.850 10.577 11.380 1.00 62.72 310 PRO A O 1
ATOM 2426 N N . PHE A 1 311 ? -44.932 11.939 9.999 1.00 65.62 311 PHE A N 1
ATOM 2427 C CA . PHE A 1 311 ? -43.779 12.802 9.755 1.00 65.62 311 PHE A CA 1
ATOM 2428 C C . PHE A 1 311 ? -43.415 13.720 10.934 1.00 65.62 311 PHE A C 1
ATOM 2430 O O . PHE A 1 311 ? -42.241 14.026 11.140 1.00 65.62 311 PHE A O 1
ATOM 2437 N N . LYS A 1 312 ? -44.401 14.136 11.740 1.00 74.06 312 LYS A N 1
ATOM 2438 C CA . LYS A 1 312 ? -44.151 15.003 12.907 1.00 74.06 312 LYS A CA 1
ATOM 2439 C C . LYS A 1 312 ? -43.374 14.269 14.003 1.00 74.06 312 LYS A C 1
ATOM 2441 O O . LYS A 1 312 ? -42.510 14.863 14.642 1.00 74.06 312 LYS A O 1
ATOM 2446 N N . GLU A 1 313 ? -43.634 12.975 14.168 1.00 75.81 313 GLU A N 1
ATOM 2447 C CA . GLU A 1 313 ? -42.921 12.126 15.124 1.00 75.81 313 GLU A CA 1
ATOM 2448 C C . GLU A 1 313 ? -41.471 11.886 14.680 1.00 75.81 313 GLU A C 1
ATOM 2450 O O . GLU A 1 313 ? -40.542 12.051 15.471 1.00 75.81 313 GLU A O 1
ATOM 2455 N N . ALA A 1 314 ? -41.249 11.649 13.381 1.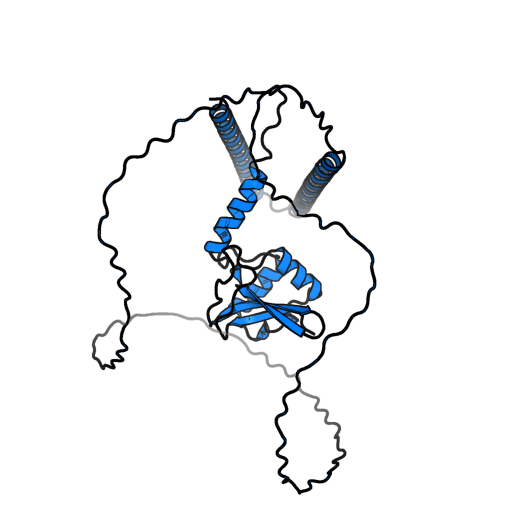00 78.94 314 ALA A N 1
ATOM 2456 C CA . ALA A 1 314 ? -39.902 11.566 12.821 1.00 78.94 314 ALA A CA 1
ATOM 2457 C C . ALA A 1 314 ? -39.118 12.881 13.001 1.00 78.94 314 ALA A C 1
ATOM 2459 O O . ALA A 1 314 ? -37.972 12.852 13.448 1.00 78.94 314 ALA A O 1
ATOM 2460 N N . GLN A 1 315 ? -39.722 14.044 12.721 1.00 83.31 315 GLN A N 1
ATOM 2461 C CA . GLN A 1 315 ? -39.063 15.341 12.930 1.00 83.31 315 GLN A CA 1
ATOM 2462 C C . GLN A 1 315 ? -38.693 15.591 14.399 1.00 83.31 315 GLN A C 1
ATOM 2464 O O . GLN A 1 315 ? -37.612 16.120 14.672 1.00 83.31 315 GLN A O 1
ATOM 2469 N N . SER A 1 316 ? -39.547 15.182 15.342 1.00 87.06 316 SER A N 1
ATOM 2470 C CA . SER A 1 316 ? -39.261 15.289 16.775 1.00 87.06 316 SER A CA 1
ATOM 2471 C C . SER A 1 316 ? -38.052 14.434 17.176 1.00 87.06 316 SER A C 1
ATOM 2473 O O . SER A 1 316 ? -37.129 14.954 17.805 1.00 87.06 316 SER A O 1
ATOM 2475 N N . LEU A 1 317 ? -37.987 13.180 16.714 1.00 86.06 317 LEU A N 1
ATOM 2476 C CA . LEU A 1 317 ? -36.845 12.287 16.953 1.00 86.06 317 LEU A CA 1
ATOM 2477 C C . LEU A 1 317 ? -35.543 12.810 16.327 1.00 86.06 317 LEU A C 1
ATOM 2479 O O . LEU A 1 317 ? -34.473 12.704 16.930 1.00 86.06 317 LEU A O 1
ATOM 2483 N N . PHE A 1 318 ? -35.610 13.413 15.136 1.00 88.06 318 PHE A N 1
ATOM 2484 C CA . PHE A 1 318 ? -34.444 14.036 14.504 1.00 88.06 318 PHE A CA 1
ATOM 2485 C C . PHE A 1 318 ? -33.916 15.229 15.309 1.00 88.06 318 PHE A C 1
ATOM 2487 O O . PHE A 1 318 ? -32.703 15.346 15.496 1.00 88.06 318 PHE A O 1
ATOM 2494 N N . HIS A 1 319 ? -34.799 16.094 15.816 1.00 89.62 319 HIS A N 1
ATOM 2495 C CA . HIS A 1 319 ? -34.399 17.210 16.674 1.00 89.62 319 HIS A CA 1
ATOM 2496 C C . HIS A 1 319 ? -33.789 16.733 17.995 1.00 89.62 319 HIS A C 1
ATOM 2498 O O . HIS A 1 319 ? -32.752 17.254 18.408 1.00 89.62 319 HIS A O 1
ATOM 2504 N N . GLU A 1 320 ? -34.372 15.709 18.618 1.00 91.12 320 GLU A N 1
ATOM 2505 C CA . GLU A 1 320 ? -33.844 15.129 19.852 1.00 91.12 320 GLU A CA 1
ATOM 2506 C C . GLU A 1 320 ? -32.451 14.516 19.638 1.00 91.12 320 GLU A C 1
ATOM 2508 O O . GLU A 1 320 ? -31.519 14.792 20.396 1.00 91.12 320 GLU A O 1
ATOM 2513 N N . ASN A 1 321 ? -32.264 13.744 18.563 1.00 89.62 321 ASN A N 1
ATOM 2514 C CA . ASN A 1 321 ? -30.960 13.174 18.224 1.00 89.62 321 ASN A CA 1
ATOM 2515 C C . ASN A 1 321 ? -29.921 14.257 17.908 1.00 89.62 321 ASN A C 1
ATOM 2517 O O . ASN A 1 321 ? -28.766 14.141 18.321 1.00 89.62 321 ASN A O 1
ATOM 2521 N N . ARG A 1 322 ? -30.319 15.342 17.232 1.00 90.38 322 ARG A N 1
ATOM 2522 C CA . ARG A 1 322 ? -29.433 16.478 16.950 1.00 90.38 322 ARG A CA 1
ATOM 2523 C C . ARG A 1 322 ? -28.964 17.168 18.232 1.00 90.38 322 ARG A C 1
ATOM 2525 O O . ARG A 1 322 ? -27.777 17.477 18.348 1.00 90.38 322 ARG A O 1
ATOM 2532 N N . GLU A 1 323 ? -29.853 17.372 19.202 1.00 94.94 323 GLU A N 1
ATOM 2533 C CA . GLU A 1 323 ? -29.478 17.954 20.495 1.00 94.94 323 GLU A CA 1
ATOM 2534 C C . GLU A 1 323 ? -28.600 17.010 21.323 1.00 94.94 323 GLU A C 1
ATOM 2536 O O . GLU A 1 323 ? -27.595 17.451 21.882 1.00 94.94 323 GLU A O 1
ATOM 2541 N N . LYS A 1 324 ? -28.874 15.698 21.316 1.00 91.19 324 LYS A N 1
ATOM 2542 C CA . LYS A 1 324 ? -27.994 14.701 21.953 1.00 91.19 324 LYS A CA 1
ATOM 2543 C C . LYS A 1 324 ? -26.571 14.758 21.394 1.00 91.19 324 LYS A C 1
ATOM 2545 O O . LYS A 1 324 ? -25.612 14.784 22.163 1.00 91.19 324 LYS A O 1
ATOM 2550 N N . VAL A 1 325 ? -26.422 14.856 20.071 1.00 91.50 325 VAL A N 1
ATOM 2551 C CA . VAL A 1 325 ? -25.107 14.999 19.420 1.00 91.50 325 VAL A CA 1
ATOM 2552 C C . VAL A 1 325 ? -24.436 16.324 19.800 1.00 91.50 325 VAL A C 1
ATOM 2554 O O . VAL A 1 325 ? -23.242 16.345 20.101 1.00 91.50 325 VAL A O 1
ATOM 2557 N N . ARG A 1 326 ? -25.189 17.432 19.848 1.00 92.81 326 ARG A N 1
ATOM 2558 C CA . ARG A 1 326 ? -24.668 18.749 20.255 1.00 92.81 326 ARG A CA 1
ATOM 2559 C C . ARG A 1 326 ? -24.161 18.740 21.701 1.00 92.81 326 ARG A C 1
ATOM 2561 O O . ARG A 1 326 ? -23.108 19.316 21.975 1.00 92.81 326 ARG A O 1
ATOM 2568 N N . ILE A 1 327 ? -24.886 18.092 22.612 1.00 95.44 327 ILE A N 1
ATOM 2569 C CA . ILE A 1 327 ? -24.498 17.942 24.020 1.00 95.44 327 ILE A CA 1
ATOM 2570 C C . ILE A 1 327 ? -23.251 17.061 24.134 1.00 95.44 327 ILE A C 1
ATOM 2572 O O . ILE A 1 327 ? -22.275 17.488 24.746 1.00 95.44 327 ILE A O 1
ATOM 2576 N N . ALA A 1 328 ? -23.232 15.892 23.485 1.00 91.38 328 ALA A N 1
ATOM 2577 C CA . ALA A 1 328 ? -22.078 14.990 23.497 1.00 91.38 328 ALA A CA 1
ATOM 2578 C C . ALA A 1 328 ? -20.800 15.675 22.984 1.00 91.38 328 ALA A C 1
ATOM 2580 O O . ALA A 1 328 ? -19.735 15.549 23.584 1.00 91.38 328 ALA A O 1
ATOM 2581 N N . HIS A 1 329 ? -20.914 16.476 21.922 1.00 91.50 329 HIS A N 1
ATOM 2582 C CA . HIS A 1 329 ? -19.794 17.252 21.399 1.00 91.50 329 HIS A CA 1
ATOM 2583 C C . HIS A 1 329 ? -19.280 18.298 22.402 1.00 91.50 329 HIS A C 1
ATOM 2585 O O . HIS A 1 329 ? -18.071 18.453 22.561 1.00 91.50 329 HIS A O 1
ATOM 2591 N N . LYS A 1 330 ? -20.174 19.004 23.112 1.00 94.62 330 LYS A N 1
ATOM 2592 C CA . LYS A 1 330 ? -19.773 19.958 24.161 1.00 94.62 330 LYS A CA 1
ATOM 2593 C C . LYS A 1 330 ? -19.055 19.269 25.324 1.00 94.62 330 LYS A C 1
ATOM 2595 O O . LYS A 1 330 ? -18.054 19.803 25.790 1.00 94.62 330 LYS A O 1
ATOM 2600 N N . VAL A 1 331 ? -19.534 18.098 25.750 1.00 96.44 331 VAL A N 1
ATOM 2601 C CA . VAL A 1 331 ? -18.904 17.298 26.816 1.00 96.44 331 VAL A CA 1
ATOM 2602 C C . VAL A 1 331 ? -17.498 16.856 26.403 1.00 96.44 331 VAL A C 1
ATOM 2604 O O . VAL A 1 331 ? -16.538 17.105 27.130 1.00 96.44 331 VAL A O 1
ATOM 2607 N N . ALA A 1 332 ? -17.345 16.321 25.189 1.00 91.62 332 ALA A N 1
ATOM 2608 C CA . ALA A 1 332 ? -16.037 15.936 24.661 1.00 91.62 332 ALA A CA 1
ATOM 2609 C C . ALA A 1 332 ? -15.068 17.133 24.581 1.00 91.62 332 ALA A C 1
ATOM 2611 O O . ALA A 1 332 ? -13.888 17.012 24.907 1.00 91.62 332 ALA A O 1
ATOM 2612 N N . GLN A 1 333 ? -15.555 18.318 24.192 1.00 91.88 333 GLN A N 1
ATOM 2613 C CA . GLN A 1 333 ? -14.736 19.533 24.183 1.00 91.88 333 GLN A CA 1
ATOM 2614 C C . GLN A 1 333 ? -14.294 19.968 25.588 1.00 91.88 333 GLN A C 1
ATOM 2616 O O . GLN A 1 333 ? -13.157 20.420 25.739 1.00 91.88 333 GLN A O 1
ATOM 2621 N N . SER A 1 334 ? -15.150 19.843 26.610 1.00 95.06 334 SER A N 1
ATOM 2622 C CA . SER A 1 334 ? -14.755 20.147 27.993 1.00 95.06 334 SER A CA 1
ATOM 2623 C C . SER A 1 334 ? -13.723 19.163 28.538 1.00 95.06 334 SER A C 1
ATOM 2625 O O . SER A 1 334 ? -12.746 19.613 29.130 1.00 95.06 334 SER A O 1
ATOM 2627 N N . GLU A 1 335 ? -13.872 17.863 28.271 1.00 95.81 335 GLU A N 1
ATOM 2628 C CA . GLU A 1 335 ? -12.912 16.837 28.707 1.00 95.81 335 GLU A CA 1
ATOM 2629 C C . GLU A 1 335 ? -11.532 17.057 28.080 1.00 95.81 335 GLU A C 1
ATOM 2631 O O . GLU A 1 335 ? -10.517 17.055 28.773 1.00 95.81 335 GLU A O 1
ATOM 2636 N N . ILE A 1 336 ? -11.479 17.337 26.773 1.00 94.12 336 ILE A N 1
ATOM 2637 C CA . ILE A 1 336 ? -10.218 17.655 26.087 1.00 94.12 336 ILE A CA 1
ATOM 2638 C C . ILE A 1 336 ? -9.569 18.902 26.697 1.00 94.12 336 ILE A C 1
ATOM 2640 O O . ILE A 1 336 ? -8.353 18.939 26.887 1.00 94.12 336 ILE A O 1
ATOM 2644 N N . LYS A 1 337 ? -10.363 19.929 27.022 1.00 96.44 337 LYS A N 1
ATOM 2645 C CA . LYS A 1 337 ? -9.854 21.161 27.636 1.00 96.44 337 LYS A CA 1
ATOM 2646 C C . LYS A 1 337 ? -9.281 20.910 29.034 1.00 96.44 337 LYS A C 1
ATOM 2648 O O . LYS A 1 337 ? -8.267 21.511 29.380 1.00 96.44 337 LYS A O 1
ATOM 2653 N N . GLU A 1 338 ? -9.906 20.040 29.820 1.00 96.94 338 GLU A N 1
ATOM 2654 C CA . GLU A 1 338 ? -9.432 19.664 31.153 1.00 96.94 338 GLU A CA 1
ATOM 2655 C C . GLU A 1 338 ? -8.151 18.823 31.088 1.00 96.94 338 GLU A C 1
ATOM 2657 O O . GLU A 1 338 ? -7.182 19.136 31.776 1.00 96.94 338 GLU A O 1
ATOM 2662 N N . LEU A 1 339 ? -8.084 17.846 30.176 1.00 95.31 339 LEU A N 1
ATOM 2663 C CA . LEU A 1 339 ? -6.867 17.067 29.924 1.00 95.31 339 LEU A CA 1
ATOM 2664 C C . LEU A 1 339 ? -5.690 17.954 29.502 1.00 95.31 339 LEU A C 1
ATOM 2666 O O . LEU A 1 339 ? -4.573 17.769 29.980 1.00 95.31 339 LEU A O 1
ATOM 2670 N N . LEU A 1 340 ? -5.939 18.944 28.641 1.00 94.94 340 LEU A N 1
ATOM 2671 C CA . LEU A 1 340 ? -4.919 19.916 28.249 1.00 94.94 340 LEU A CA 1
ATOM 2672 C C . LEU A 1 340 ? -4.472 20.780 29.430 1.00 94.94 340 LEU A C 1
ATOM 2674 O O . LEU A 1 340 ? -3.282 21.037 29.570 1.00 94.94 340 LEU A O 1
ATOM 2678 N N . LYS A 1 341 ? -5.400 21.206 30.295 1.00 96.31 341 LYS A N 1
ATOM 2679 C CA . LYS A 1 341 ? -5.065 21.990 31.489 1.00 96.31 341 LYS A CA 1
ATOM 2680 C C . LYS A 1 341 ? -4.178 21.193 32.450 1.00 96.31 341 LYS A C 1
ATOM 2682 O O . LYS A 1 341 ? -3.172 21.727 32.906 1.00 96.31 341 LYS A O 1
ATOM 2687 N N . ASN A 1 342 ? -4.514 19.929 32.701 1.00 94.56 342 ASN A N 1
ATOM 2688 C CA . ASN A 1 342 ? -3.729 19.051 33.572 1.00 94.56 342 ASN A CA 1
ATOM 2689 C C . ASN A 1 342 ? -2.342 18.777 32.975 1.00 94.56 342 ASN A C 1
ATOM 2691 O O . ASN A 1 342 ? -1.342 18.919 33.664 1.00 94.56 342 ASN A O 1
ATOM 2695 N N . SER A 1 343 ? -2.265 18.515 31.666 1.00 93.31 343 SER A N 1
ATOM 2696 C CA . SER A 1 343 ? -0.982 18.317 30.985 1.00 93.31 343 SER A CA 1
ATOM 2697 C C . SER A 1 343 ? -0.078 19.554 31.008 1.00 93.31 343 SER A C 1
ATOM 2699 O O . SER A 1 343 ? 1.136 19.398 30.934 1.00 93.31 343 SER A O 1
ATOM 2701 N N . VAL A 1 344 ? -0.635 20.769 31.048 1.00 95.19 344 VAL A N 1
ATOM 2702 C CA . VAL A 1 344 ? 0.158 22.003 31.181 1.00 95.19 344 VAL A CA 1
ATOM 2703 C C . VAL A 1 344 ? 0.653 22.180 32.615 1.00 95.19 344 VAL A C 1
ATOM 2705 O O . VAL A 1 344 ? 1.793 22.594 32.795 1.00 95.19 344 VAL A O 1
ATOM 2708 N N . GLN A 1 345 ? -0.165 21.840 33.615 1.00 92.75 345 GLN A N 1
ATOM 2709 C CA . GLN A 1 345 ? 0.237 21.891 35.023 1.00 92.75 345 GLN A CA 1
ATOM 2710 C C . GLN A 1 345 ? 1.396 20.920 35.306 1.00 92.75 345 GLN A C 1
ATOM 2712 O O . GLN A 1 345 ? 2.407 21.345 35.852 1.00 92.75 345 GLN A O 1
ATOM 2717 N N . ASP A 1 346 ? 1.310 19.682 34.807 1.00 91.62 346 ASP A N 1
ATOM 2718 C CA . ASP A 1 346 ? 2.368 18.661 34.927 1.00 91.62 346 ASP A CA 1
ATOM 2719 C C . ASP A 1 346 ? 3.698 19.058 34.252 1.00 91.62 346 ASP A C 1
ATOM 2721 O O . ASP A 1 346 ? 4.728 18.440 34.499 1.00 91.62 346 ASP A O 1
ATOM 2725 N N . LEU A 1 347 ? 3.678 20.036 33.338 1.00 91.50 347 LEU A N 1
ATOM 2726 C CA . LEU A 1 347 ? 4.884 20.570 32.696 1.00 91.50 347 LEU A CA 1
ATOM 2727 C C . LEU A 1 347 ? 5.482 21.767 33.448 1.00 91.50 347 LEU A C 1
ATOM 2729 O O . LEU A 1 347 ? 6.619 22.142 33.157 1.00 91.50 347 LEU A O 1
ATOM 2733 N N . MET A 1 348 ? 4.708 22.407 34.329 1.00 88.50 348 MET A N 1
ATOM 2734 C CA . MET A 1 348 ? 5.157 23.546 35.134 1.00 88.50 348 MET A CA 1
ATOM 2735 C C . MET A 1 348 ? 5.723 23.126 36.494 1.00 88.50 348 MET A C 1
ATOM 2737 O O . MET A 1 348 ? 6.575 23.847 37.017 1.00 88.50 348 MET A O 1
ATOM 2741 N N . ASP A 1 349 ? 5.263 21.998 37.037 1.00 88.12 349 ASP A N 1
ATOM 2742 C CA . ASP A 1 349 ? 5.791 21.358 38.250 1.00 88.12 349 ASP A CA 1
ATOM 2743 C C . ASP A 1 349 ? 7.028 20.490 37.939 1.00 88.12 349 ASP A C 1
ATOM 2745 O O . ASP A 1 349 ? 7.974 20.484 38.767 1.00 88.12 349 ASP A O 1
#

pLDDT: mean 70.09, std 22.35, range [35.81, 98.44]

Secondary structure (DSSP, 8-state):
--SEEEEE-SS-EE-SS-TT-TTPEEPTTSEEEEEEEEETTEEEEEEEEGGG--HHHHHHHHHHTTT-GGGSBTSTTS-HHHHHHHHHHHHHTS--TTTS-HHHHHHHHHHHHHHHTTSS--------------------PPPP----------------------------------------------------------------------------------------------------------------------PPPHHHHHHHHHHHHHHHHHHHHHHHHHHHHHHHHHHHHHS-TT--SHHHHHHHHHHHHHHHHHHHHHHHHHHHHHHHHHHHHHHH-

Foldseek 3Di:
DAQKAKAFAQQWDWAPQQPVDTGPTDHGRFIKIWGWDDDDPDTDTHIHGPLRDALVNLQVNCVVCVNVLVPHHHLVVDDPVVNVQSVVCSVVSHHDPVSNDVSNVVVVVVVVCVVVVVPDDDDDDDDDDDDDDDDDDDDDDDDDDDDDDDDDDDDDDDDDDDDDDDDDDDDDDDDDDDDDDDDDDDDDDDDDDDDDDDDDDDDDDYDDDDDDDDDDDDDDDDDDDDDDDDDDDDDDDDDDDDDDDDDDDDDDDPDPDDPDPPDPDPVVVVVVVVVVVVVVVVVVVVVVVVVVVVVVVVVVVVVPPPDPDVVVVVVVVVVVVVVVVVVVVVVVVVVVVVVVVVVVVVVVD